Protein AF-A0A369B4X9-F1 (afdb_monomer)

Nearest PDB structures (foldseek):
  2gkp-assembly1_A  TM=7.701E-01  e=1.159E-06  Neisseria meningitidis MC58
  4zqv-assembly1_A  TM=7.428E-01  e=1.543E-06  Yersinia kristensenii ATCC 33638
  4zqu-assembly1_B  TM=7.401E-01  e=2.733E-06  Salmonella enterica subsp. enterica serovar Rubislaw str. ATCC 10717
  4g6u-assembly3_B  TM=6.924E-01  e=8.100E-06  Escherichia coli O157:H7

pLDDT: mean 86.06, std 14.88, range [36.34, 98.44]

Mean predicted aligned error: 11.43 Å

Sequence (188 aa):
MRGNYSIYLFYLGILVVVFIFIGLLLRLKKKSYEKNNANFSSNPENFGNVSVFFDRHNNVTVISYVKDMCGMGRATGSPMFLNMPYNSCILGQSVRAAMRKCEGGVPCSDTKLMANLGFKGWREFSDGKRSISVKYCKSTGIVLNATRRSEDGTYQMNYAVPGRVIPGICTDGELGEAIKKLIEKCTA

Organism: NCBI:txid1297424

Foldseek 3Di:
DPDPVVVVVVVVVVVVVVVVVVVVVVVVVVVVLVVVVVVVVPAPFWLFKKKWKQAPQRKIKIWTWEADPSGDTATALDIDIGHPDDAQLVVLVNNVVSSVCSHPTDGDDQCSNCVSVVHRGLQGSQVRMWMWMWTAGQVQAIKIFGWAADNRNDTDGDPVQDIDTDHNPDHSNVRSVSVVVRSVVTGD

Radius of gyration: 24.18 Å; Cα contacts (8 Å, |Δi|>4): 327; chains: 1; bounding box: 38×32×91 Å

InterPro domains:
  IPR037891 Immunity protein Cdil-like superfamily [G3DSA:3.40.1590.10] (50-188)

Structure (mmCIF, N/CA/C/O backbone):
data_AF-A0A369B4X9-F1
#
_entry.id   AF-A0A369B4X9-F1
#
loop_
_atom_site.group_PDB
_atom_site.id
_atom_site.type_symbol
_atom_site.label_atom_id
_atom_site.label_alt_id
_atom_site.label_comp_id
_atom_site.label_asym_id
_atom_site.label_entity_id
_atom_site.label_seq_id
_atom_site.pdbx_PDB_ins_code
_atom_site.Cartn_x
_atom_site.Cartn_y
_atom_site.Cartn_z
_atom_site.occupancy
_atom_site.B_iso_or_equiv
_atom_site.auth_seq_id
_atom_site.auth_comp_id
_atom_site.auth_asym_id
_atom_site.auth_atom_id
_atom_site.pdbx_PDB_model_num
ATOM 1 N N . MET A 1 1 ? 16.625 0.702 -74.751 1.00 50.47 1 MET A N 1
ATOM 2 C CA . MET A 1 1 ? 16.382 0.661 -73.292 1.00 50.47 1 MET A CA 1
ATOM 3 C C . MET A 1 1 ? 17.707 0.874 -72.554 1.00 50.47 1 MET A C 1
ATOM 5 O O . MET A 1 1 ? 18.345 -0.086 -72.152 1.00 50.47 1 MET A O 1
ATOM 9 N N . ARG A 1 2 ? 18.188 2.121 -72.446 1.00 49.84 2 ARG A N 1
ATOM 10 C CA . ARG A 1 2 ? 19.345 2.476 -71.601 1.00 49.84 2 ARG A CA 1
ATOM 11 C C . ARG A 1 2 ? 18.776 3.145 -70.364 1.00 49.84 2 ARG A C 1
ATOM 13 O O . ARG A 1 2 ? 18.179 4.209 -70.458 1.00 49.84 2 ARG A O 1
ATOM 20 N N . GLY A 1 3 ? 18.801 2.377 -69.283 1.00 55.06 3 GLY A N 1
ATOM 21 C CA . GLY A 1 3 ? 17.923 2.550 -68.144 1.00 55.06 3 GLY A CA 1
ATOM 22 C C . GLY A 1 3 ? 18.302 3.713 -67.244 1.00 55.06 3 GLY A C 1
ATOM 23 O O . GLY A 1 3 ? 19.462 4.108 -67.139 1.00 55.06 3 GLY A O 1
ATOM 24 N N . ASN A 1 4 ? 17.288 4.161 -66.515 1.00 65.12 4 ASN A N 1
ATOM 25 C CA . ASN A 1 4 ? 17.320 5.118 -65.414 1.00 65.12 4 ASN A CA 1
ATOM 26 C C . ASN A 1 4 ? 18.121 4.603 -64.193 1.00 65.12 4 ASN A C 1
ATOM 28 O O . ASN A 1 4 ? 17.798 4.925 -63.055 1.00 65.12 4 ASN A O 1
ATOM 32 N N . TYR A 1 5 ? 19.164 3.791 -64.400 1.00 70.19 5 TYR A N 1
ATOM 33 C CA . TYR A 1 5 ? 20.002 3.193 -63.355 1.00 70.19 5 TYR A CA 1
ATOM 34 C C . TYR A 1 5 ? 20.653 4.247 -62.457 1.00 70.19 5 TYR A C 1
ATOM 36 O O . TYR A 1 5 ? 20.775 4.031 -61.256 1.00 70.19 5 TYR A O 1
ATOM 44 N N . SER A 1 6 ? 20.989 5.413 -63.016 1.00 72.12 6 SER A N 1
ATOM 45 C CA . SER A 1 6 ? 21.514 6.552 -62.253 1.00 72.12 6 SER A CA 1
ATOM 46 C C . SER A 1 6 ? 20.520 7.053 -61.192 1.00 72.12 6 SER A C 1
ATOM 48 O O . SER A 1 6 ? 20.896 7.324 -60.054 1.00 72.12 6 SER A O 1
ATOM 50 N N . ILE A 1 7 ? 19.223 7.073 -61.521 1.00 79.19 7 ILE A N 1
ATOM 51 C CA . ILE A 1 7 ? 18.156 7.503 -60.607 1.00 79.19 7 ILE A CA 1
ATOM 52 C C . ILE A 1 7 ? 17.964 6.473 -59.484 1.00 79.19 7 ILE A C 1
ATOM 54 O O . ILE A 1 7 ? 17.852 6.843 -58.317 1.00 79.19 7 ILE A O 1
ATOM 58 N N . TYR A 1 8 ? 17.998 5.176 -59.801 1.00 81.19 8 TYR A N 1
ATOM 59 C CA . TYR A 1 8 ? 17.889 4.119 -58.788 1.00 81.19 8 TYR A CA 1
ATOM 60 C C . TYR A 1 8 ? 19.088 4.083 -57.832 1.00 81.19 8 TYR A C 1
ATOM 62 O O . TYR A 1 8 ? 18.898 3.882 -56.634 1.00 81.19 8 TYR A O 1
ATOM 70 N N . LEU A 1 9 ? 20.305 4.332 -58.327 1.00 80.88 9 LEU A N 1
ATOM 71 C CA . LEU A 1 9 ? 21.501 4.447 -57.484 1.00 80.88 9 LEU A CA 1
ATOM 72 C C . LEU A 1 9 ? 21.416 5.651 -56.535 1.00 80.88 9 LEU A C 1
ATOM 74 O O . LEU A 1 9 ? 21.805 5.540 -55.372 1.00 80.88 9 LEU A O 1
ATOM 78 N N . PHE A 1 10 ? 20.842 6.767 -56.992 1.00 83.00 10 PHE A N 1
ATOM 79 C CA . PHE A 1 10 ? 20.609 7.943 -56.154 1.00 83.00 10 PHE A CA 1
ATOM 80 C C . PHE A 1 10 ? 19.602 7.661 -55.024 1.00 83.00 10 PHE A C 1
ATOM 82 O O . PHE A 1 10 ? 19.880 7.957 -53.860 1.00 83.00 10 PHE A O 1
ATOM 89 N N . TYR A 1 11 ? 18.473 7.007 -55.326 1.00 87.75 11 TYR A N 1
ATOM 90 C CA . TYR A 1 11 ? 17.492 6.619 -54.302 1.00 87.75 11 TYR A CA 1
ATOM 91 C C . TYR A 1 11 ? 18.035 5.581 -53.314 1.00 87.75 11 TYR A C 1
ATOM 93 O O . TYR A 1 11 ? 17.747 5.671 -52.119 1.00 87.75 11 TYR A O 1
ATOM 101 N N . LEU A 1 12 ? 18.855 4.632 -53.779 1.00 86.88 12 LEU A N 1
ATOM 102 C CA . LEU A 1 12 ? 19.515 3.660 -52.908 1.00 86.88 12 LEU A CA 1
ATOM 103 C C . LEU A 1 12 ? 20.466 4.358 -51.922 1.00 86.88 12 LEU A C 1
ATOM 105 O O . LEU A 1 12 ? 20.467 4.033 -50.735 1.00 86.88 12 LEU A O 1
ATOM 109 N N . GLY A 1 13 ? 21.215 5.363 -52.389 1.00 88.31 13 GLY A N 1
ATOM 110 C CA . GLY A 1 13 ? 22.083 6.184 -51.543 1.00 88.31 13 GLY A CA 1
ATOM 111 C C . GLY A 1 13 ? 21.315 6.928 -50.448 1.00 88.31 13 GLY A C 1
ATOM 112 O O . GLY A 1 13 ? 21.694 6.864 -49.279 1.00 88.31 13 GLY A O 1
ATOM 113 N N . ILE A 1 14 ? 20.191 7.565 -50.796 1.00 90.25 14 ILE A N 1
ATOM 114 C CA . ILE A 1 14 ? 19.324 8.254 -49.822 1.00 90.25 14 ILE A CA 1
ATOM 115 C C . ILE A 1 14 ? 18.800 7.272 -48.769 1.00 90.25 14 ILE A C 1
ATOM 117 O O . ILE A 1 14 ? 18.834 7.563 -47.574 1.00 90.25 14 ILE A O 1
ATOM 121 N N . LEU A 1 15 ? 18.350 6.094 -49.198 1.00 91.69 15 LEU A N 1
ATOM 122 C CA . LEU A 1 15 ? 17.772 5.082 -48.320 1.00 91.69 15 LEU A CA 1
ATOM 123 C C . LEU A 1 15 ? 18.798 4.583 -47.288 1.00 91.69 15 LEU A C 1
ATOM 125 O O . LEU A 1 15 ? 18.485 4.515 -46.100 1.00 91.69 15 LEU A O 1
ATOM 129 N N . VAL A 1 16 ? 20.048 4.347 -47.698 1.00 92.44 16 VAL A N 1
ATOM 130 C CA . VAL A 1 16 ? 21.141 3.974 -46.781 1.00 92.44 16 VAL A CA 1
ATOM 131 C C . VAL A 1 16 ? 21.423 5.077 -45.754 1.00 92.44 16 VAL A C 1
ATOM 133 O O . VAL A 1 16 ? 21.554 4.785 -44.564 1.00 92.44 16 VAL A O 1
ATOM 136 N N . VAL A 1 17 ? 21.455 6.347 -46.173 1.00 92.00 17 VAL A N 1
ATOM 137 C CA . VAL A 1 17 ? 21.668 7.485 -45.259 1.00 92.00 17 VAL A CA 1
ATOM 138 C C . VAL A 1 17 ? 20.538 7.590 -44.232 1.00 92.00 17 VAL A C 1
ATOM 140 O O . VAL A 1 17 ? 20.808 7.787 -43.046 1.00 92.00 17 VAL A O 1
ATOM 143 N N . VAL A 1 18 ? 19.284 7.384 -44.647 1.00 91.88 18 VAL A N 1
ATOM 144 C CA . VAL A 1 18 ? 18.124 7.371 -43.741 1.00 91.88 18 VAL A CA 1
ATOM 145 C C . VAL A 1 18 ? 18.245 6.250 -42.706 1.00 91.88 18 VAL A C 1
ATOM 147 O 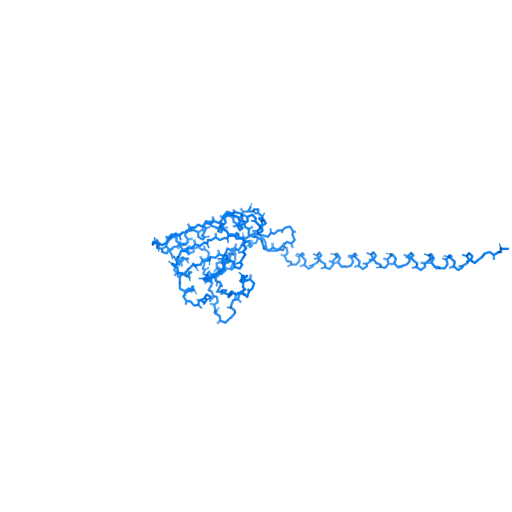O . VAL A 1 18 ? 18.047 6.503 -41.518 1.00 91.88 18 VAL A O 1
ATOM 150 N N . PHE A 1 19 ? 18.636 5.035 -43.105 1.00 89.25 19 PHE A N 1
ATOM 151 C CA . PHE A 1 19 ? 18.835 3.929 -42.158 1.00 89.25 19 PHE A CA 1
ATOM 152 C C . PHE A 1 19 ? 19.962 4.197 -41.157 1.00 89.25 19 PHE A C 1
ATOM 154 O O . PHE A 1 19 ? 19.804 3.907 -39.967 1.00 89.25 19 PHE A O 1
ATOM 161 N N . ILE A 1 20 ? 21.070 4.802 -41.598 1.00 91.12 20 ILE A N 1
ATOM 162 C CA . ILE A 1 20 ? 22.160 5.217 -40.703 1.00 91.12 20 ILE A CA 1
ATOM 163 C C . ILE A 1 20 ? 21.649 6.254 -39.700 1.00 91.12 20 ILE A C 1
ATOM 165 O O . ILE A 1 20 ? 21.908 6.123 -38.502 1.00 91.12 20 ILE A O 1
ATOM 169 N N . PHE A 1 21 ? 20.879 7.243 -40.160 1.00 90.19 21 PHE A N 1
ATOM 170 C CA . PHE A 1 21 ? 20.337 8.300 -39.308 1.00 90.19 21 PHE A CA 1
ATOM 171 C C . PHE A 1 21 ? 19.335 7.754 -38.280 1.00 90.19 21 PHE A C 1
ATOM 173 O O . PHE A 1 21 ? 19.424 8.085 -37.097 1.00 90.19 21 PHE A O 1
ATOM 180 N N . ILE A 1 22 ? 18.444 6.844 -38.689 1.00 87.94 22 ILE A N 1
ATOM 181 C CA . ILE A 1 22 ? 17.523 6.136 -37.785 1.00 87.94 22 ILE A CA 1
ATOM 182 C C . ILE A 1 22 ? 18.312 5.332 -36.744 1.00 87.94 22 ILE A C 1
ATOM 184 O O . ILE A 1 22 ? 18.029 5.433 -35.551 1.00 87.94 22 ILE A O 1
ATOM 188 N N . GLY A 1 23 ? 19.343 4.589 -37.158 1.00 87.31 23 GLY A N 1
ATOM 189 C CA . GLY A 1 23 ? 20.211 3.844 -36.243 1.00 87.31 23 GLY A CA 1
ATOM 190 C C . GLY A 1 23 ? 20.922 4.744 -35.225 1.00 87.31 23 GLY A C 1
ATOM 191 O O . GLY A 1 23 ? 21.008 4.401 -34.043 1.00 87.31 23 GLY A O 1
ATOM 192 N N . LEU A 1 24 ? 21.376 5.924 -35.652 1.00 86.06 24 LEU A N 1
ATOM 193 C CA . LEU A 1 24 ? 22.001 6.933 -34.793 1.00 86.06 24 LEU A CA 1
ATOM 194 C C . LEU A 1 24 ? 21.002 7.521 -33.790 1.00 86.06 24 LEU A C 1
ATOM 196 O O . LEU A 1 24 ? 21.301 7.572 -32.598 1.00 86.06 24 LEU A O 1
ATOM 200 N N . LEU A 1 25 ? 19.792 7.873 -34.233 1.00 80.75 25 LEU A N 1
ATOM 201 C CA . LEU A 1 25 ? 18.718 8.354 -33.357 1.00 80.75 25 LEU A CA 1
ATOM 202 C C . LEU A 1 25 ? 18.295 7.296 -32.331 1.00 80.75 25 LEU A C 1
ATOM 204 O O . LEU A 1 25 ? 18.091 7.626 -31.162 1.00 80.75 25 LEU A O 1
ATOM 208 N N . LEU A 1 26 ? 18.220 6.023 -32.727 1.00 79.31 26 LEU A N 1
ATOM 209 C CA . LEU A 1 26 ? 17.932 4.914 -31.814 1.00 79.31 26 LEU A CA 1
ATOM 210 C C . LEU A 1 26 ? 19.055 4.718 -30.786 1.00 79.31 26 LEU A C 1
ATOM 212 O O . LEU A 1 26 ? 18.767 4.521 -29.605 1.00 79.31 26 LEU A O 1
ATOM 216 N N . ARG A 1 27 ? 20.329 4.842 -31.184 1.00 79.38 27 ARG A N 1
ATOM 217 C CA . ARG A 1 27 ? 21.473 4.792 -30.253 1.00 79.38 27 ARG A CA 1
ATOM 218 C C . ARG A 1 27 ? 21.500 5.981 -29.296 1.00 79.38 27 ARG A C 1
ATOM 220 O O . ARG A 1 27 ? 21.781 5.791 -28.117 1.00 79.38 27 ARG A O 1
ATOM 227 N N . LEU A 1 28 ? 21.179 7.186 -29.766 1.00 76.62 28 LEU A N 1
ATOM 228 C CA . LEU A 1 28 ? 21.088 8.380 -28.921 1.00 76.62 28 LEU A CA 1
ATOM 229 C C . LEU A 1 28 ? 19.919 8.281 -27.936 1.00 76.62 28 LEU A C 1
ATOM 231 O O . LEU A 1 28 ? 20.105 8.578 -26.757 1.00 76.62 28 LEU A O 1
ATOM 235 N N . LYS A 1 29 ? 18.753 7.782 -28.371 1.00 69.12 29 LYS A N 1
ATOM 236 C CA . LYS A 1 29 ? 17.629 7.476 -27.473 1.00 69.12 29 LYS A CA 1
ATOM 237 C C . LYS A 1 29 ? 17.997 6.404 -26.456 1.00 69.12 29 LYS A C 1
ATOM 239 O O . LYS A 1 29 ? 17.718 6.601 -25.281 1.00 69.12 29 LYS A O 1
ATOM 244 N N . LYS A 1 30 ? 18.675 5.325 -26.863 1.00 68.19 30 LYS A N 1
ATOM 245 C CA . LYS A 1 30 ? 19.155 4.282 -25.944 1.00 68.19 30 LYS A CA 1
ATOM 246 C C . LYS A 1 30 ? 20.145 4.846 -24.923 1.00 68.19 30 LYS A C 1
ATOM 248 O O . LYS A 1 30 ? 19.967 4.611 -23.740 1.00 68.19 30 LYS A O 1
ATOM 253 N N . LYS A 1 31 ? 21.113 5.663 -25.348 1.00 65.25 31 LYS A N 1
ATOM 254 C CA . LYS A 1 31 ? 22.096 6.298 -24.454 1.00 65.25 31 LYS A CA 1
ATOM 255 C C . LYS A 1 31 ? 21.459 7.335 -23.524 1.00 65.25 31 LYS A C 1
ATOM 257 O O . LYS A 1 31 ? 21.867 7.453 -22.377 1.00 65.25 31 LYS A O 1
ATOM 262 N N . SER A 1 32 ? 20.452 8.076 -23.988 1.00 60.19 32 SER A N 1
ATOM 263 C CA . SER A 1 32 ? 19.672 9.001 -23.155 1.00 60.19 32 SER A CA 1
ATOM 264 C C . SER A 1 32 ? 18.780 8.253 -22.161 1.00 60.19 32 SER A C 1
ATOM 266 O O . SER A 1 32 ? 18.712 8.650 -21.003 1.00 60.19 32 SER A O 1
ATOM 268 N N . TYR A 1 33 ? 18.175 7.138 -22.574 1.00 53.00 33 TYR A N 1
ATOM 269 C CA . TYR A 1 33 ? 17.407 6.239 -21.714 1.00 53.00 33 TYR A CA 1
ATOM 270 C C . TYR A 1 33 ? 18.299 5.566 -20.661 1.00 53.00 33 TYR A C 1
ATOM 272 O O . TYR A 1 33 ? 17.969 5.588 -19.482 1.00 53.00 33 TYR A O 1
ATOM 280 N N . GLU A 1 34 ? 19.474 5.066 -21.047 1.00 52.06 34 GLU A N 1
ATOM 281 C CA . GLU A 1 34 ? 20.480 4.504 -20.138 1.00 52.06 34 GLU A CA 1
ATOM 282 C C . GLU A 1 34 ? 21.076 5.564 -19.209 1.00 52.06 34 GLU A C 1
ATOM 284 O O . GLU A 1 34 ? 21.272 5.273 -18.040 1.00 52.06 34 GLU A O 1
ATOM 289 N N . LYS A 1 35 ? 21.303 6.806 -19.659 1.00 46.16 35 LYS A N 1
ATOM 290 C CA . LYS A 1 35 ? 21.775 7.906 -18.796 1.00 46.16 35 LYS A CA 1
ATOM 291 C C . LYS A 1 35 ? 20.700 8.355 -17.796 1.00 46.16 35 LYS A C 1
ATOM 293 O O . LYS A 1 35 ? 21.017 8.617 -16.639 1.00 46.16 35 LYS A O 1
ATOM 298 N N . ASN A 1 36 ? 19.434 8.397 -18.215 1.00 46.75 36 ASN A N 1
ATOM 299 C CA . ASN A 1 36 ? 18.306 8.704 -17.333 1.00 46.75 36 ASN A CA 1
ATOM 300 C C . ASN A 1 36 ? 18.025 7.558 -16.343 1.00 46.75 36 ASN A C 1
ATOM 302 O O . ASN A 1 36 ? 17.704 7.828 -15.189 1.00 46.75 36 ASN A O 1
ATOM 306 N N . ASN A 1 37 ? 18.227 6.298 -16.745 1.00 45.12 37 ASN A N 1
ATOM 307 C CA . ASN A 1 37 ? 18.137 5.141 -15.849 1.00 45.12 37 ASN A CA 1
ATOM 308 C C . ASN A 1 37 ? 19.368 4.983 -14.947 1.00 45.12 37 ASN A C 1
ATOM 310 O O . ASN A 1 37 ? 19.200 4.622 -13.791 1.00 45.12 37 ASN A O 1
ATOM 314 N N . ALA A 1 38 ? 20.581 5.305 -15.401 1.00 40.03 38 ALA A N 1
ATOM 315 C CA . ALA A 1 38 ? 21.798 5.264 -14.585 1.00 40.03 38 ALA A CA 1
ATOM 316 C C . ALA A 1 38 ? 21.738 6.278 -13.432 1.00 40.03 38 ALA A C 1
ATOM 318 O O . ALA A 1 38 ? 22.122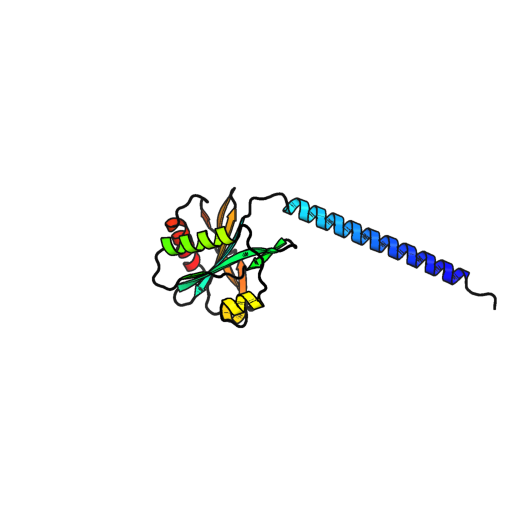 5.953 -12.313 1.00 40.03 38 ALA A O 1
ATOM 319 N N . ASN A 1 39 ? 21.144 7.454 -13.667 1.00 36.34 39 ASN A N 1
ATOM 320 C CA . ASN A 1 39 ? 20.879 8.447 -12.620 1.00 36.34 39 ASN A CA 1
ATOM 321 C C . ASN A 1 39 ? 19.716 8.063 -11.679 1.00 36.34 39 ASN A C 1
ATOM 323 O O . ASN A 1 39 ? 19.571 8.661 -10.616 1.00 36.34 39 ASN A O 1
ATOM 327 N N . PHE A 1 40 ? 18.898 7.065 -12.034 1.00 42.81 40 PHE A N 1
ATOM 328 C CA . PHE A 1 40 ? 17.836 6.514 -11.176 1.00 42.81 40 PHE A CA 1
ATOM 329 C C . PHE A 1 40 ? 18.204 5.142 -10.569 1.00 42.81 40 PHE A C 1
ATOM 331 O O . PHE A 1 40 ? 17.475 4.603 -9.733 1.00 42.81 40 PHE A O 1
ATOM 338 N N . SER A 1 41 ? 19.351 4.587 -10.973 1.00 37.97 41 SER A N 1
ATOM 339 C CA . SER A 1 41 ? 19.860 3.255 -10.623 1.00 37.97 41 SER A CA 1
ATOM 340 C C . SER A 1 41 ? 20.909 3.276 -9.503 1.00 37.97 41 SER A C 1
ATOM 342 O O . SER A 1 41 ? 21.439 2.224 -9.156 1.00 37.97 41 SER A O 1
ATOM 344 N N . SER A 1 42 ? 21.211 4.426 -8.899 1.00 39.00 42 SER A N 1
ATOM 345 C CA . SER A 1 42 ? 22.243 4.532 -7.857 1.00 39.00 42 SER A CA 1
ATOM 346 C C . SER A 1 42 ? 21.710 4.776 -6.443 1.00 39.00 42 SER A C 1
ATOM 348 O O . SER A 1 42 ? 22.465 5.238 -5.599 1.00 39.00 42 SER A O 1
ATOM 350 N N . ASN A 1 43 ? 20.447 4.442 -6.151 1.00 38.12 43 ASN A N 1
ATOM 351 C CA . ASN A 1 43 ? 19.997 4.308 -4.760 1.00 38.12 43 ASN A CA 1
ATOM 352 C C . ASN A 1 43 ? 19.507 2.877 -4.491 1.00 38.12 43 ASN A C 1
ATOM 354 O O . ASN A 1 43 ? 18.311 2.603 -4.643 1.00 38.12 43 ASN A O 1
ATOM 358 N N . PRO A 1 44 ? 20.399 1.969 -4.050 1.00 42.31 44 PRO A N 1
ATOM 359 C CA . PRO A 1 44 ? 20.055 0.612 -3.612 1.00 42.31 44 PRO A CA 1
ATOM 360 C C . PRO A 1 44 ? 19.233 0.569 -2.303 1.00 42.31 44 PRO A C 1
ATOM 362 O O . PRO A 1 44 ? 19.115 -0.479 -1.679 1.00 42.31 44 PRO A O 1
ATOM 365 N N . GLU A 1 45 ? 18.647 1.689 -1.865 1.00 51.59 45 GLU A N 1
ATOM 366 C CA . GLU A 1 45 ? 18.013 1.820 -0.546 1.00 51.59 45 GLU A CA 1
ATOM 367 C C . GLU A 1 45 ? 16.476 1.846 -0.549 1.00 51.59 45 GLU A C 1
ATOM 369 O O . GLU A 1 45 ? 15.875 1.917 0.522 1.00 51.59 45 GLU A O 1
ATOM 374 N N . ASN A 1 46 ? 15.813 1.788 -1.712 1.00 55.06 46 ASN A N 1
ATOM 375 C CA . ASN A 1 46 ? 14.347 1.700 -1.779 1.00 55.06 46 ASN A CA 1
ATOM 376 C C . ASN A 1 46 ? 13.908 0.232 -1.839 1.00 55.06 46 ASN A C 1
ATOM 378 O O . ASN A 1 46 ? 13.898 -0.361 -2.916 1.00 55.06 46 ASN A O 1
ATOM 382 N N . PHE A 1 47 ? 13.508 -0.332 -0.698 1.00 61.78 47 PHE A N 1
ATOM 383 C CA . PHE A 1 47 ? 13.155 -1.754 -0.574 1.00 61.78 47 PHE A CA 1
ATOM 384 C C . PHE A 1 47 ? 11.758 -2.101 -1.114 1.00 61.78 47 PHE A C 1
ATOM 386 O O . PHE A 1 47 ? 11.437 -3.272 -1.255 1.00 61.78 47 PHE A O 1
ATOM 393 N N . GLY A 1 48 ? 10.940 -1.109 -1.477 1.00 74.31 48 GLY A N 1
ATOM 394 C CA . GLY A 1 48 ? 9.653 -1.313 -2.145 1.00 74.31 48 GLY A CA 1
ATOM 395 C C . GLY A 1 48 ? 8.577 -0.343 -1.674 1.00 74.31 48 GLY A C 1
ATOM 396 O O . GLY A 1 48 ? 8.824 0.531 -0.840 1.00 74.31 48 GLY A O 1
ATOM 397 N N . ASN A 1 49 ? 7.374 -0.505 -2.221 1.00 90.75 49 ASN A N 1
ATOM 398 C CA . ASN A 1 49 ? 6.185 0.233 -1.801 1.00 90.75 49 ASN A CA 1
ATOM 399 C C . ASN A 1 49 ? 5.136 -0.760 -1.294 1.00 90.75 49 ASN A C 1
ATOM 401 O O . ASN A 1 49 ? 5.085 -1.899 -1.740 1.00 90.75 49 ASN A O 1
A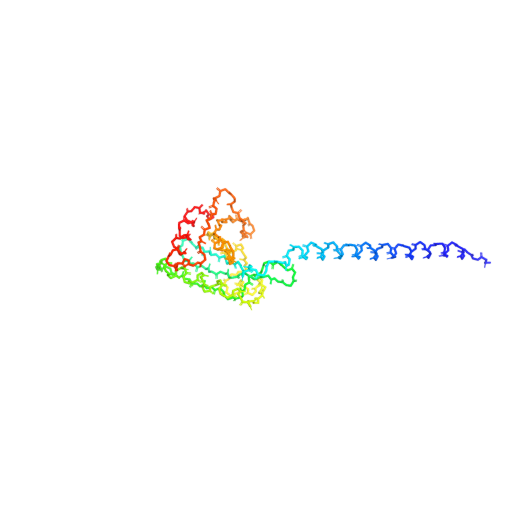TOM 405 N N . VAL A 1 50 ? 4.284 -0.340 -0.375 1.00 95.50 50 VAL A N 1
ATOM 406 C CA . VAL A 1 50 ? 3.158 -1.123 0.129 1.00 95.50 50 VAL A CA 1
ATOM 407 C C . VAL A 1 50 ? 1.921 -0.239 0.075 1.00 95.50 50 VAL A C 1
ATOM 409 O O . VAL A 1 50 ? 1.958 0.898 0.532 1.00 95.50 50 VAL A O 1
ATOM 412 N N . SER A 1 51 ? 0.818 -0.739 -0.466 1.00 96.44 51 SER A N 1
ATOM 413 C CA . SER A 1 51 ? -0.478 -0.067 -0.377 1.00 96.44 51 SER A CA 1
ATOM 414 C C . SER A 1 51 ? -1.325 -0.734 0.693 1.00 96.44 51 SER A C 1
ATOM 416 O O . SER A 1 51 ? -1.445 -1.959 0.726 1.00 96.44 51 SER A O 1
ATOM 418 N N . VAL A 1 52 ? -1.916 0.080 1.558 1.00 98.12 52 VAL A N 1
ATOM 419 C CA . VAL A 1 52 ? -2.793 -0.359 2.642 1.00 98.12 52 VAL A CA 1
ATOM 420 C C . VAL A 1 52 ? -4.189 0.162 2.344 1.00 98.12 52 VAL A C 1
ATOM 422 O O . VAL A 1 52 ? -4.423 1.367 2.406 1.00 98.12 52 VAL A O 1
ATOM 425 N N . PHE A 1 53 ? -5.101 -0.743 2.010 1.00 97.94 53 PHE A N 1
ATOM 426 C CA . PHE A 1 53 ? -6.489 -0.441 1.688 1.00 97.94 53 PHE A CA 1
ATOM 427 C C . PHE A 1 53 ? -7.376 -0.721 2.890 1.00 97.94 53 PHE A C 1
ATOM 429 O O . PHE A 1 53 ? -7.222 -1.757 3.530 1.00 97.94 53 PHE A O 1
ATOM 436 N N . PHE A 1 54 ? -8.322 0.172 3.149 1.00 98.00 54 PHE A N 1
ATOM 437 C CA . PHE A 1 54 ? -9.339 0.037 4.185 1.00 98.00 54 PHE A CA 1
ATOM 438 C C . PHE A 1 54 ? -10.709 0.036 3.524 1.00 98.00 54 PHE A C 1
ATOM 440 O O . PHE A 1 54 ? -11.036 0.983 2.804 1.00 98.00 54 PHE A O 1
ATOM 447 N N . ASP A 1 55 ? -11.504 -1.002 3.766 1.00 97.00 55 ASP A N 1
ATOM 448 C CA . ASP A 1 55 ? -12.896 -1.039 3.319 1.00 97.00 55 ASP A CA 1
ATOM 449 C C . ASP A 1 55 ? -13.828 -0.216 4.233 1.00 97.00 55 ASP A C 1
ATOM 451 O O . ASP A 1 55 ? -13.397 0.417 5.203 1.00 97.00 55 ASP A O 1
ATOM 455 N N . ARG A 1 56 ? -15.128 -0.213 3.913 1.00 95.38 56 ARG A N 1
ATOM 456 C CA . ARG A 1 56 ? -16.160 0.507 4.682 1.00 95.38 56 ARG A CA 1
ATOM 457 C C . ARG A 1 56 ? -16.328 -0.020 6.113 1.00 95.38 56 ARG A C 1
ATOM 459 O O . ARG A 1 56 ? -16.803 0.713 6.974 1.00 95.38 56 ARG A O 1
ATOM 466 N N . HIS A 1 57 ? -15.925 -1.261 6.370 1.00 96.06 57 HIS A N 1
ATOM 467 C CA . HIS A 1 57 ? -15.946 -1.904 7.684 1.00 96.06 57 HIS A CA 1
ATOM 468 C C . HIS A 1 57 ? -14.595 -1.799 8.407 1.00 96.06 57 HIS A C 1
ATOM 470 O O . HIS A 1 57 ? -14.431 -2.354 9.491 1.00 96.06 57 HIS A O 1
ATOM 476 N N . ASN A 1 58 ? -13.640 -1.056 7.837 1.00 95.81 58 ASN A N 1
ATOM 477 C CA . ASN A 1 58 ? -12.252 -0.966 8.276 1.00 95.81 58 ASN A CA 1
ATOM 478 C C . ASN A 1 58 ? -11.497 -2.304 8.255 1.00 95.81 58 ASN A C 1
ATOM 480 O O . ASN A 1 58 ? -10.483 -2.415 8.931 1.00 95.81 58 ASN A O 1
ATOM 484 N N . ASN A 1 59 ? -11.914 -3.303 7.474 1.00 98.00 59 ASN A N 1
ATOM 485 C CA . ASN A 1 59 ? -11.021 -4.420 7.171 1.00 98.00 59 ASN A CA 1
ATOM 486 C C . ASN A 1 59 ? -9.891 -3.926 6.269 1.00 98.00 59 ASN A C 1
ATOM 488 O O . ASN A 1 59 ? -10.077 -3.036 5.430 1.00 98.00 59 ASN A O 1
ATOM 492 N N . VAL A 1 60 ? -8.716 -4.518 6.438 1.00 98.38 60 VAL A N 1
ATOM 493 C CA . VAL A 1 60 ? -7.492 -4.080 5.779 1.00 98.38 60 VAL A CA 1
ATOM 494 C C . VAL A 1 60 ? -7.031 -5.109 4.767 1.00 98.38 60 VAL A C 1
ATOM 496 O O . VAL A 1 60 ? -6.933 -6.298 5.058 1.00 98.38 60 VAL A O 1
ATOM 499 N N . THR A 1 61 ? -6.684 -4.623 3.581 1.00 98.44 61 THR A N 1
ATOM 500 C CA . THR A 1 61 ? -5.913 -5.371 2.586 1.00 98.44 61 THR A CA 1
ATOM 501 C C . THR A 1 61 ? -4.571 -4.681 2.389 1.00 98.44 61 THR A C 1
ATOM 503 O O . THR A 1 61 ? -4.517 -3.492 2.082 1.00 98.44 61 THR A O 1
ATOM 506 N N . VAL A 1 62 ? -3.479 -5.419 2.547 1.00 98.19 62 VAL A N 1
ATOM 507 C CA . VAL A 1 62 ? -2.114 -4.924 2.355 1.00 98.19 62 VAL A CA 1
ATOM 508 C C . VAL A 1 62 ? -1.524 -5.570 1.109 1.00 98.19 62 VAL A C 1
ATOM 510 O O . VAL A 1 62 ? -1.460 -6.796 1.014 1.00 98.19 62 VAL A O 1
ATOM 513 N N . ILE A 1 63 ? -1.080 -4.751 0.158 1.00 96.94 63 ILE A N 1
ATOM 514 C CA . ILE A 1 63 ? -0.498 -5.197 -1.112 1.00 96.94 63 ILE A CA 1
ATOM 515 C C . ILE A 1 63 ? 0.923 -4.653 -1.219 1.00 96.94 63 ILE A C 1
ATOM 517 O O . ILE A 1 63 ? 1.131 -3.441 -1.211 1.00 96.94 63 ILE A O 1
ATOM 521 N N . SER A 1 64 ? 1.899 -5.547 -1.331 1.00 95.38 64 SER A N 1
ATOM 522 C CA . SER A 1 64 ? 3.295 -5.188 -1.590 1.00 95.38 64 SER A CA 1
ATOM 523 C C . SER A 1 64 ? 3.507 -4.885 -3.070 1.00 95.38 64 SER A C 1
ATOM 525 O O . SER A 1 64 ? 2.898 -5.520 -3.926 1.00 95.38 64 SER A O 1
ATOM 527 N N . TYR A 1 65 ? 4.407 -3.957 -3.375 1.00 92.81 65 TYR A N 1
ATOM 528 C CA . TYR A 1 65 ? 4.803 -3.574 -4.723 1.00 92.81 65 TYR A CA 1
ATOM 529 C C . TYR A 1 65 ? 6.323 -3.580 -4.852 1.00 92.81 65 TYR A C 1
ATOM 531 O O . TYR A 1 65 ? 7.048 -2.997 -4.040 1.00 92.81 65 TYR A O 1
ATOM 539 N N . VAL A 1 66 ? 6.783 -4.185 -5.937 1.00 90.50 66 VAL A N 1
ATOM 540 C CA . VAL A 1 66 ? 8.186 -4.295 -6.335 1.00 90.50 66 VAL A CA 1
ATOM 541 C C . VAL A 1 66 ? 8.378 -3.667 -7.709 1.00 90.50 66 VAL A C 1
ATOM 543 O O . VAL A 1 66 ? 7.419 -3.489 -8.457 1.00 90.50 66 VAL A O 1
ATOM 546 N N . LYS A 1 67 ? 9.608 -3.292 -8.052 1.00 86.62 67 LYS A N 1
ATOM 547 C CA . LYS A 1 67 ? 9.903 -2.798 -9.401 1.00 86.62 67 LYS A CA 1
ATOM 548 C C . LYS A 1 67 ? 10.006 -3.974 -10.372 1.00 86.62 67 LYS A C 1
ATOM 550 O O . LYS A 1 67 ? 10.628 -4.981 -10.049 1.00 86.62 67 LYS A O 1
ATOM 555 N N . ASP A 1 68 ? 9.413 -3.842 -11.552 1.00 83.31 68 ASP A N 1
ATOM 556 C CA . ASP A 1 68 ? 9.648 -4.760 -12.664 1.00 83.31 68 ASP A CA 1
ATOM 557 C C . ASP A 1 68 ? 10.986 -4.475 -13.371 1.00 83.31 68 ASP A C 1
ATOM 559 O O . ASP A 1 68 ? 11.728 -3.561 -13.001 1.00 83.31 68 ASP A O 1
ATOM 563 N N . MET A 1 69 ? 11.302 -5.264 -14.405 1.00 77.62 69 MET A N 1
ATOM 564 C CA . MET A 1 69 ? 12.532 -5.108 -15.198 1.00 77.62 69 MET A CA 1
ATOM 565 C C . MET A 1 69 ? 12.649 -3.735 -15.881 1.00 77.62 69 MET A C 1
ATOM 567 O O . MET A 1 69 ? 13.750 -3.314 -16.226 1.00 77.62 69 MET A O 1
ATOM 571 N N . CYS A 1 70 ? 11.534 -3.024 -16.064 1.00 79.19 70 CYS A N 1
ATOM 572 C CA . CYS A 1 70 ? 11.488 -1.676 -16.624 1.00 79.19 70 CYS A CA 1
ATOM 573 C C . CYS A 1 70 ? 11.518 -0.585 -15.539 1.00 79.19 70 CYS A C 1
ATOM 575 O O . CYS A 1 70 ? 11.446 0.601 -15.859 1.00 79.19 70 CYS A O 1
ATOM 577 N N . GLY A 1 71 ? 11.614 -0.964 -14.261 1.00 77.94 71 GLY A N 1
ATOM 578 C CA . GLY A 1 71 ? 11.621 -0.052 -13.121 1.00 77.94 71 GLY A CA 1
ATOM 579 C C . GLY A 1 71 ? 10.234 0.423 -12.678 1.00 77.94 71 GLY A C 1
ATOM 580 O O . GLY A 1 71 ? 10.153 1.249 -11.764 1.00 77.94 71 GLY A O 1
ATOM 581 N N . MET A 1 72 ? 9.151 -0.081 -13.279 1.00 80.50 72 MET A N 1
ATOM 582 C CA . MET A 1 72 ? 7.780 0.288 -12.921 1.00 80.50 72 MET A CA 1
ATOM 583 C C . MET A 1 72 ? 7.314 -0.498 -11.695 1.00 80.50 72 MET A C 1
ATOM 585 O O . MET A 1 72 ? 7.580 -1.689 -11.564 1.00 80.50 72 MET A O 1
ATOM 589 N N . GLY A 1 73 ? 6.600 0.165 -10.783 1.00 84.88 73 GLY A N 1
ATOM 590 C CA . GLY A 1 73 ? 6.027 -0.492 -9.609 1.00 84.88 73 GLY A CA 1
ATOM 591 C C . GLY A 1 73 ? 4.898 -1.448 -9.999 1.00 84.88 73 GLY A C 1
ATOM 592 O O . GLY A 1 73 ? 3.924 -1.037 -10.624 1.00 84.88 73 GLY A O 1
ATOM 593 N N . ARG A 1 74 ? 5.013 -2.714 -9.605 1.00 90.00 74 ARG A N 1
ATOM 594 C CA . ARG A 1 74 ? 4.035 -3.779 -9.836 1.00 90.00 74 ARG A CA 1
ATOM 595 C C . ARG A 1 74 ? 3.734 -4.501 -8.533 1.00 90.00 74 ARG A C 1
ATOM 597 O O . ARG A 1 74 ? 4.635 -4.733 -7.729 1.00 90.00 74 ARG A O 1
ATOM 604 N N . ALA A 1 75 ? 2.469 -4.847 -8.326 1.00 92.69 75 ALA A N 1
ATOM 605 C CA . ALA A 1 75 ? 2.044 -5.568 -7.136 1.00 92.69 75 ALA A CA 1
ATOM 606 C C . ALA A 1 75 ? 2.668 -6.968 -7.081 1.00 92.69 75 ALA A C 1
ATOM 608 O O . ALA A 1 75 ? 2.919 -7.589 -8.114 1.00 92.69 75 ALA A O 1
ATOM 609 N N . THR A 1 76 ? 2.871 -7.496 -5.880 1.00 92.56 76 THR A N 1
ATOM 610 C CA . THR A 1 76 ? 3.160 -8.916 -5.669 1.00 92.56 76 THR A CA 1
ATOM 611 C C . THR A 1 76 ? 1.853 -9.703 -5.580 1.00 92.56 76 THR A C 1
ATOM 613 O O . THR A 1 76 ? 0.796 -9.167 -5.255 1.00 92.56 76 THR A O 1
ATOM 616 N N . GLY A 1 77 ? 1.908 -11.004 -5.861 1.00 90.94 77 GLY A N 1
ATOM 617 C CA . GLY A 1 77 ? 0.718 -11.862 -5.886 1.00 90.94 77 GLY A CA 1
ATOM 618 C C . GLY A 1 77 ? 0.224 -12.326 -4.513 1.00 90.94 77 GLY A C 1
ATOM 619 O O . GLY A 1 77 ? -0.611 -13.220 -4.461 1.00 90.94 77 GLY A O 1
ATOM 620 N N . SER A 1 78 ? 0.747 -11.799 -3.405 1.00 91.00 78 SER A N 1
ATOM 621 C CA . SER A 1 78 ? 0.479 -12.315 -2.054 1.00 91.00 78 SER A CA 1
ATOM 622 C C . SER A 1 78 ? -0.069 -11.225 -1.121 1.00 91.00 78 SER A C 1
ATOM 624 O O . SER A 1 78 ? 0.662 -10.790 -0.217 1.00 91.00 78 SER A O 1
ATOM 626 N N . PRO A 1 79 ? -1.313 -10.754 -1.340 1.00 95.62 79 PRO A N 1
ATOM 627 C CA . PRO A 1 79 ? -1.944 -9.779 -0.460 1.00 95.62 79 PRO A CA 1
ATOM 628 C C . PRO A 1 79 ? -2.103 -10.346 0.957 1.00 95.62 79 PRO A C 1
ATOM 630 O O . PRO A 1 79 ? -2.193 -11.558 1.157 1.00 95.62 79 PRO A O 1
ATOM 633 N N . MET A 1 80 ? -2.108 -9.464 1.951 1.00 96.94 80 MET A N 1
ATOM 634 C CA . MET A 1 80 ? -2.394 -9.810 3.344 1.00 96.94 80 MET A CA 1
ATOM 635 C C . MET A 1 80 ? -3.717 -9.178 3.754 1.00 96.94 80 MET A C 1
ATOM 637 O O . MET A 1 80 ? -3.991 -8.037 3.386 1.00 96.94 80 MET A O 1
ATOM 641 N N . PHE A 1 81 ? -4.512 -9.907 4.529 1.00 97.56 81 PHE A N 1
ATOM 642 C CA . PHE A 1 81 ? -5.839 -9.478 4.956 1.00 97.56 81 PHE A CA 1
ATOM 643 C C . PHE A 1 81 ? -5.903 -9.422 6.476 1.00 97.56 81 PHE A C 1
ATOM 645 O O . PHE A 1 81 ? -5.353 -10.289 7.157 1.00 97.56 81 PHE A O 1
ATOM 652 N N . LEU A 1 82 ? -6.580 -8.408 7.002 1.00 97.88 82 LEU A N 1
ATOM 653 C CA . LEU A 1 82 ? -6.811 -8.238 8.426 1.00 97.88 82 LEU A CA 1
ATOM 654 C C . LEU A 1 82 ? -8.249 -7.771 8.640 1.00 97.88 82 LEU A C 1
ATOM 656 O O . LEU A 1 82 ? -8.632 -6.699 8.178 1.00 97.88 82 LEU A O 1
ATOM 660 N N . ASN A 1 83 ? -9.033 -8.580 9.344 1.00 97.19 83 ASN A N 1
ATOM 661 C CA . ASN A 1 83 ? -10.431 -8.278 9.629 1.00 97.19 83 ASN A CA 1
ATOM 662 C C . ASN A 1 83 ? -10.561 -7.587 10.984 1.00 97.19 83 ASN A C 1
ATOM 664 O O . ASN A 1 83 ? -9.826 -7.905 11.921 1.00 97.19 83 ASN A O 1
ATOM 668 N N . MET A 1 84 ? -11.497 -6.648 11.095 1.00 93.88 84 MET A N 1
ATOM 669 C CA . MET A 1 84 ? -11.837 -6.049 12.384 1.00 93.88 84 MET A CA 1
ATOM 670 C C . MET A 1 84 ? -12.437 -7.101 13.342 1.00 93.88 84 MET A C 1
ATOM 672 O O . MET A 1 84 ? -13.172 -7.979 12.888 1.00 93.88 84 MET A O 1
ATOM 676 N N . PRO A 1 85 ? -12.179 -7.004 14.663 1.00 95.62 85 PRO A N 1
ATOM 677 C CA . PRO A 1 85 ? -11.381 -5.979 15.337 1.00 95.62 85 PRO A CA 1
ATOM 678 C C . PRO A 1 85 ? -9.872 -6.279 15.329 1.00 95.62 85 PRO A C 1
ATOM 680 O O . PRO A 1 85 ? -9.444 -7.403 15.571 1.00 95.62 85 PRO A O 1
ATOM 683 N N . TYR A 1 86 ? -9.046 -5.244 15.149 1.00 96.88 86 TYR A N 1
ATOM 684 C CA . TYR A 1 86 ? -7.594 -5.338 15.324 1.00 96.88 86 TYR A CA 1
ATOM 685 C C . TYR A 1 86 ? -7.006 -4.090 15.992 1.00 96.88 86 TYR A C 1
ATOM 687 O O . TYR A 1 86 ? -7.461 -2.953 15.815 1.00 96.88 86 TYR A O 1
ATOM 695 N N . ASN A 1 87 ? -5.932 -4.288 16.754 1.00 96.81 87 ASN A N 1
ATOM 696 C CA . ASN A 1 87 ? -5.188 -3.187 17.356 1.00 96.81 87 ASN A CA 1
ATOM 697 C C . ASN A 1 87 ? -4.089 -2.669 16.410 1.00 96.81 87 ASN A C 1
ATOM 699 O O . ASN A 1 87 ? -3.810 -3.228 15.348 1.00 96.81 87 ASN A O 1
ATOM 703 N N . SER A 1 88 ? -3.475 -1.555 16.790 1.00 97.75 88 SER A N 1
ATOM 704 C CA . SER A 1 88 ? -2.473 -0.880 15.960 1.00 97.75 88 SER A CA 1
ATOM 705 C C . SER A 1 88 ? -1.183 -1.688 15.817 1.00 97.75 88 SER A C 1
ATOM 707 O O . SER A 1 88 ? -0.568 -1.652 14.758 1.00 97.75 88 SER A O 1
ATOM 709 N N . CYS A 1 89 ? -0.827 -2.501 16.814 1.00 98.00 89 CYS A N 1
ATOM 710 C CA . CYS A 1 89 ? 0.322 -3.401 16.726 1.00 98.00 89 CYS A CA 1
ATOM 711 C C . CYS A 1 89 ? 0.146 -4.435 15.599 1.00 98.00 89 CYS A C 1
ATOM 713 O O . CYS A 1 89 ? 1.020 -4.555 14.746 1.00 98.00 89 CYS A O 1
ATOM 715 N N . ILE A 1 90 ? -1.016 -5.097 15.511 1.00 98.06 90 ILE A N 1
ATOM 716 C CA . ILE A 1 90 ? -1.297 -6.094 14.458 1.00 98.06 90 ILE A CA 1
ATOM 717 C C . ILE A 1 90 ? -1.280 -5.454 13.062 1.00 98.06 90 ILE A C 1
ATOM 719 O O . ILE A 1 90 ? -0.730 -6.023 12.113 1.00 98.06 90 ILE A O 1
ATOM 723 N N . LEU A 1 91 ? -1.847 -4.250 12.929 1.00 98.38 91 LEU A N 1
ATOM 724 C CA . LEU A 1 91 ? -1.805 -3.500 11.673 1.00 98.38 91 LEU A CA 1
ATOM 725 C C . LEU A 1 91 ? -0.360 -3.185 11.262 1.00 98.38 91 LEU A C 1
ATOM 727 O O . LEU A 1 91 ? 0.032 -3.469 10.129 1.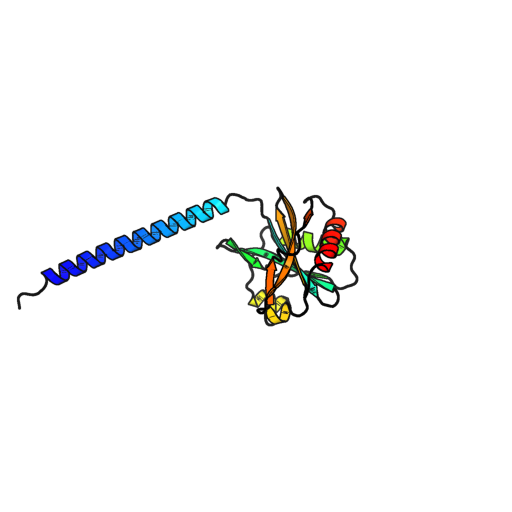00 98.38 91 LEU A O 1
ATOM 731 N N . GLY A 1 92 ? 0.441 -2.631 12.174 1.00 97.75 92 GLY A N 1
ATOM 732 C CA . GLY A 1 92 ? 1.839 -2.309 11.901 1.00 97.75 92 GLY A CA 1
ATOM 733 C C . GLY A 1 92 ? 2.673 -3.543 11.572 1.00 97.75 92 GLY A C 1
ATOM 734 O O . GLY A 1 92 ? 3.413 -3.525 10.590 1.00 97.75 92 GLY A O 1
ATOM 735 N N . GLN A 1 93 ? 2.483 -4.644 12.301 1.00 97.81 93 GLN A N 1
ATOM 736 C CA . GLN A 1 93 ? 3.147 -5.920 12.034 1.00 97.81 93 GLN A CA 1
ATOM 737 C C . GLN A 1 93 ? 2.815 -6.441 10.630 1.00 97.81 93 GLN A C 1
ATOM 739 O O . GLN A 1 93 ? 3.711 -6.875 9.905 1.00 97.81 93 GLN A O 1
ATOM 744 N N . SER A 1 94 ? 1.546 -6.358 10.219 1.00 97.75 94 SER A N 1
ATOM 745 C CA . SER A 1 94 ? 1.095 -6.782 8.887 1.00 97.75 94 SER A CA 1
ATOM 746 C C . SER A 1 94 ? 1.741 -5.947 7.781 1.00 97.75 94 SER A C 1
ATOM 748 O O . SER A 1 94 ? 2.240 -6.489 6.795 1.00 97.75 94 SER A O 1
ATOM 750 N N . VAL A 1 95 ? 1.805 -4.626 7.965 1.00 96.81 95 VAL A N 1
ATOM 751 C CA . VAL A 1 95 ? 2.455 -3.715 7.012 1.00 96.81 95 VAL A CA 1
ATOM 752 C C . VAL A 1 95 ? 3.961 -3.949 6.967 1.00 96.81 95 VAL A C 1
ATOM 754 O O . VAL A 1 95 ? 4.526 -4.034 5.880 1.00 96.81 95 VAL A O 1
ATOM 757 N N . ARG A 1 96 ? 4.621 -4.147 8.112 1.00 94.81 96 ARG A N 1
ATOM 758 C CA . ARG A 1 96 ? 6.056 -4.454 8.156 1.00 94.81 96 ARG A CA 1
ATOM 759 C C . ARG A 1 96 ? 6.370 -5.806 7.521 1.00 94.81 96 ARG A C 1
ATOM 761 O O . ARG A 1 96 ? 7.365 -5.933 6.812 1.00 94.81 96 ARG A O 1
ATOM 768 N N . ALA A 1 97 ? 5.523 -6.811 7.722 1.00 94.31 97 ALA A N 1
ATOM 769 C CA . ALA A 1 97 ? 5.643 -8.092 7.035 1.00 94.31 97 ALA A CA 1
ATOM 770 C C . ALA A 1 97 ? 5.501 -7.929 5.512 1.00 94.31 97 ALA A C 1
ATOM 772 O O . ALA A 1 97 ? 6.305 -8.483 4.765 1.00 94.31 97 ALA A O 1
ATOM 773 N N . ALA A 1 98 ? 4.550 -7.116 5.046 1.00 94.75 98 ALA A N 1
ATOM 774 C CA . ALA A 1 98 ? 4.408 -6.787 3.630 1.00 94.75 98 ALA A CA 1
ATOM 775 C C . ALA A 1 98 ? 5.623 -6.022 3.074 1.00 94.75 98 ALA A C 1
ATOM 777 O O . ALA A 1 98 ? 6.049 -6.299 1.955 1.00 94.75 98 ALA A O 1
ATOM 778 N N . MET A 1 99 ? 6.224 -5.118 3.853 1.00 92.06 99 MET A N 1
ATOM 779 C CA . MET A 1 99 ? 7.465 -4.432 3.474 1.00 92.06 99 MET A CA 1
ATOM 780 C C . MET A 1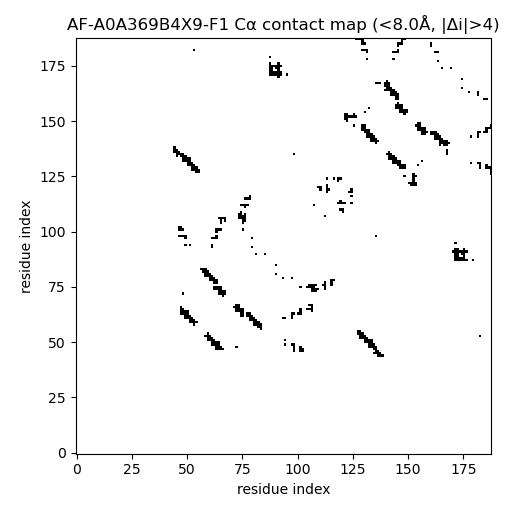 99 ? 8.621 -5.418 3.283 1.00 92.06 99 MET A C 1
ATOM 782 O O . MET A 1 99 ? 9.322 -5.333 2.282 1.00 92.06 99 MET A O 1
ATOM 786 N N . ARG A 1 100 ? 8.782 -6.397 4.186 1.00 90.00 100 ARG A N 1
ATOM 787 C CA . ARG A 1 100 ? 9.798 -7.457 4.036 1.00 90.00 100 ARG A CA 1
ATOM 788 C C . ARG A 1 100 ? 9.571 -8.299 2.780 1.00 90.00 100 ARG A C 1
ATOM 790 O O . ARG A 1 100 ? 10.530 -8.673 2.125 1.00 90.00 100 ARG A O 1
ATOM 797 N N . LYS A 1 101 ? 8.314 -8.554 2.397 1.00 88.56 101 LYS A N 1
ATOM 798 C CA . LYS A 1 101 ? 7.985 -9.263 1.143 1.00 88.56 101 LYS A CA 1
ATOM 799 C C . LYS A 1 101 ? 8.371 -8.492 -0.122 1.00 88.56 101 LYS A C 1
ATOM 801 O O . LYS A 1 101 ? 8.393 -9.085 -1.198 1.00 88.56 101 LYS A O 1
ATOM 806 N N . CYS A 1 102 ? 8.628 -7.187 -0.028 1.00 88.25 102 CYS A N 1
ATOM 807 C CA . CYS A 1 102 ? 9.157 -6.436 -1.160 1.00 88.25 102 CYS A CA 1
ATOM 808 C C . CYS A 1 102 ? 10.630 -6.790 -1.435 1.00 88.25 102 CYS A C 1
ATOM 810 O O . CYS A 1 102 ? 11.077 -6.693 -2.577 1.00 88.25 102 CYS A O 1
ATOM 812 N N . GLU A 1 103 ? 11.369 -7.260 -0.425 1.00 84.56 103 GLU A N 1
ATOM 813 C CA . GLU A 1 103 ? 12.750 -7.720 -0.574 1.00 84.56 103 GLU A CA 1
ATOM 814 C C . GLU A 1 103 ? 12.768 -9.046 -1.349 1.00 84.56 103 GLU A C 1
ATOM 816 O O . GLU A 1 103 ? 12.320 -10.080 -0.859 1.00 84.56 103 GLU A O 1
ATOM 821 N N . GLY A 1 104 ? 13.233 -9.014 -2.601 1.00 77.19 104 GLY A N 1
ATOM 822 C CA . GLY A 1 104 ? 13.247 -10.197 -3.473 1.00 77.19 104 GLY A CA 1
ATOM 823 C C . GLY A 1 104 ? 11.867 -10.632 -3.987 1.00 77.19 104 GLY A C 1
ATOM 824 O O . GLY A 1 104 ? 11.738 -11.716 -4.554 1.00 77.19 104 GLY A O 1
ATOM 825 N N . GLY A 1 105 ? 10.833 -9.804 -3.805 1.00 83.81 105 GLY A N 1
ATOM 826 C CA . GLY A 1 105 ? 9.495 -10.084 -4.315 1.00 83.81 105 GLY A CA 1
ATOM 827 C C . GLY A 1 105 ? 9.442 -10.084 -5.846 1.00 83.81 105 GLY A C 1
ATOM 828 O O . GLY A 1 105 ? 10.158 -9.337 -6.514 1.00 83.81 105 GLY A O 1
ATOM 829 N N . VAL A 1 106 ? 8.554 -10.905 -6.409 1.00 87.38 106 VAL A N 1
ATOM 830 C CA . VAL A 1 106 ? 8.364 -11.017 -7.861 1.00 87.38 106 VAL A CA 1
ATOM 831 C C . VAL A 1 106 ? 7.103 -10.252 -8.285 1.00 87.38 106 VAL A C 1
ATOM 833 O O . VAL A 1 106 ? 6.045 -10.448 -7.672 1.00 87.38 106 VAL A O 1
ATOM 836 N N . PRO A 1 107 ? 7.182 -9.405 -9.332 1.00 91.31 107 PRO A N 1
ATOM 837 C CA . PRO A 1 107 ? 6.014 -8.772 -9.930 1.00 91.31 107 PRO A CA 1
ATOM 838 C C . PRO A 1 107 ? 4.937 -9.788 -10.324 1.00 91.31 107 PRO A C 1
ATOM 840 O O . PRO A 1 107 ? 5.218 -10.831 -10.913 1.00 91.31 107 PRO A O 1
ATOM 843 N N . CYS A 1 108 ? 3.684 -9.457 -10.043 1.00 92.44 108 CYS A N 1
ATOM 844 C CA . CYS A 1 108 ? 2.507 -10.209 -10.447 1.00 92.44 108 CYS A CA 1
ATOM 845 C C . CYS A 1 108 ? 1.703 -9.402 -11.471 1.00 92.44 108 CYS A C 1
ATOM 847 O O . CYS A 1 108 ? 1.682 -8.172 -11.423 1.00 92.44 108 CYS A O 1
ATOM 849 N N . SER A 1 109 ? 1.023 -10.088 -12.392 1.00 92.19 109 SER A N 1
ATOM 850 C CA . SER A 1 109 ? 0.061 -9.429 -13.275 1.00 92.19 109 SER A CA 1
ATOM 851 C C . SER A 1 109 ? -1.181 -8.998 -12.497 1.00 92.19 109 SER A C 1
ATOM 853 O O . SER A 1 109 ? -1.598 -9.674 -11.551 1.00 92.19 109 SER A O 1
ATOM 855 N N . ASP A 1 110 ? -1.809 -7.911 -12.940 1.00 91.56 110 ASP A N 1
ATOM 856 C CA . ASP A 1 110 ? -3.058 -7.407 -12.367 1.00 91.56 110 ASP A CA 1
ATOM 857 C C . ASP A 1 110 ? -4.158 -8.473 -12.399 1.00 91.56 110 ASP A C 1
ATOM 859 O O . ASP A 1 110 ? -4.847 -8.663 -11.406 1.00 91.56 110 ASP A O 1
ATOM 863 N N . THR A 1 111 ? -4.271 -9.249 -13.482 1.00 93.81 111 THR A N 1
ATOM 864 C CA . THR A 1 111 ? -5.244 -10.350 -13.585 1.00 93.81 111 THR A CA 1
ATOM 865 C C . THR A 1 111 ? -5.073 -11.374 -12.464 1.00 93.81 111 THR A C 1
ATOM 867 O O . THR A 1 111 ? -6.049 -11.765 -11.827 1.00 93.81 111 THR A O 1
ATOM 870 N N . LYS A 1 112 ? -3.832 -11.792 -12.186 1.00 94.88 112 LYS A N 1
ATOM 871 C CA . LYS A 1 112 ? -3.545 -12.764 -11.126 1.00 94.88 112 LYS A CA 1
ATOM 872 C C . LYS A 1 112 ? -3.734 -12.151 -9.737 1.00 94.88 112 LYS A C 1
ATOM 874 O O . LYS A 1 112 ? -4.256 -12.820 -8.851 1.00 94.88 112 LYS A O 1
ATOM 879 N N . LEU A 1 113 ? -3.364 -10.884 -9.548 1.00 95.75 113 LEU A N 1
ATOM 880 C CA . LEU A 1 113 ? -3.625 -10.172 -8.297 1.00 95.75 113 LEU A CA 1
ATOM 881 C C . LEU A 1 113 ? -5.130 -10.092 -8.013 1.00 95.75 113 LEU A C 1
ATOM 883 O O . LEU A 1 113 ? -5.558 -10.422 -6.914 1.00 95.75 113 LEU A O 1
ATOM 887 N N . MET A 1 114 ? -5.923 -9.670 -8.995 1.00 95.94 114 MET A N 1
ATOM 888 C CA . MET A 1 114 ? -7.370 -9.515 -8.854 1.00 95.94 114 MET A CA 1
ATOM 889 C C . MET A 1 114 ? -8.050 -10.857 -8.570 1.00 95.94 114 MET A C 1
ATOM 891 O O . MET A 1 114 ? -8.887 -10.923 -7.674 1.00 95.94 114 MET A O 1
ATOM 895 N N . ALA A 1 115 ? -7.609 -11.941 -9.219 1.00 95.56 115 ALA A N 1
ATOM 896 C CA . ALA A 1 115 ? -8.056 -13.294 -8.890 1.00 95.56 115 ALA A CA 1
ATOM 897 C C . ALA A 1 115 ? -7.765 -13.663 -7.422 1.00 95.56 115 ALA A C 1
ATOM 899 O O . ALA A 1 115 ? -8.650 -14.160 -6.732 1.00 95.56 115 ALA A O 1
ATOM 900 N N . ASN A 1 116 ? -6.565 -13.353 -6.916 1.00 95.44 116 ASN A N 1
ATOM 901 C CA . ASN A 1 116 ? -6.194 -13.611 -5.519 1.00 95.44 116 ASN A CA 1
ATOM 902 C C . ASN A 1 116 ? -6.957 -12.735 -4.516 1.00 95.44 116 ASN A C 1
ATOM 904 O O . ASN A 1 116 ? -7.128 -13.126 -3.364 1.00 95.44 116 ASN A O 1
ATOM 908 N N . LEU A 1 117 ? -7.392 -11.547 -4.935 1.00 95.81 117 LEU A N 1
ATOM 909 C CA . LEU A 1 117 ? -8.240 -10.666 -4.135 1.00 95.81 117 LEU A CA 1
ATOM 910 C C . LEU A 1 117 ? -9.729 -11.045 -4.230 1.00 95.81 117 LEU A C 1
ATOM 912 O O . LEU A 1 117 ? -10.505 -10.588 -3.399 1.00 95.81 117 LEU A O 1
ATOM 916 N N . GLY A 1 118 ? -10.129 -11.855 -5.216 1.00 96.25 118 GLY A N 1
ATOM 917 C CA . G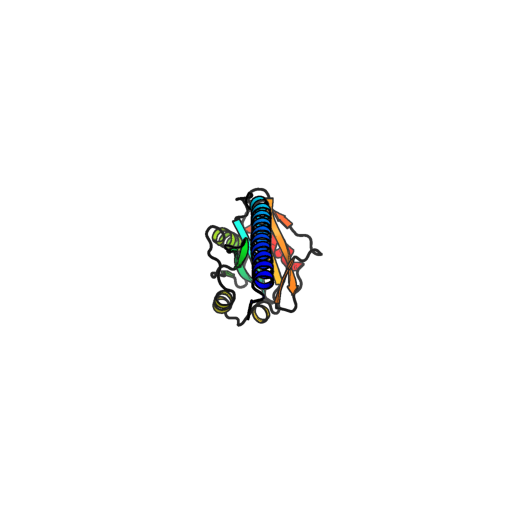LY A 1 118 ? -11.525 -12.226 -5.462 1.00 96.25 118 GLY A CA 1
ATOM 918 C C . GLY A 1 118 ? -12.340 -11.177 -6.229 1.00 96.25 118 GLY A C 1
ATOM 919 O O . GLY A 1 118 ? -13.556 -11.133 -6.076 1.00 96.25 118 GLY A O 1
ATOM 920 N N . PHE A 1 119 ? -11.699 -10.335 -7.046 1.00 96.31 119 PHE A N 1
ATOM 921 C CA . PHE A 1 119 ? -12.353 -9.265 -7.818 1.00 96.31 119 PHE A CA 1
ATOM 922 C C . PHE A 1 119 ? -12.065 -9.392 -9.318 1.00 96.31 119 PHE A C 1
ATOM 924 O O . PHE A 1 119 ? -11.081 -10.011 -9.724 1.00 96.31 119 PHE A O 1
ATOM 931 N N . LYS A 1 120 ? -12.892 -8.774 -10.170 1.00 94.62 120 LYS A N 1
ATOM 932 C CA . LYS A 1 120 ? -12.688 -8.766 -11.633 1.00 94.62 120 LYS A CA 1
ATOM 933 C C . LYS A 1 120 ? -11.699 -7.697 -12.090 1.00 94.62 120 LYS A C 1
ATOM 935 O O . LYS A 1 120 ? -11.154 -7.793 -13.187 1.00 94.62 120 LYS A O 1
ATOM 940 N N . GLY A 1 121 ? -11.475 -6.666 -11.278 1.00 94.06 121 GLY A N 1
ATOM 941 C CA . GLY A 1 121 ? -10.593 -5.558 -11.628 1.00 94.06 121 GLY A CA 1
ATOM 942 C C . GLY A 1 121 ? -10.502 -4.477 -10.557 1.00 94.06 121 GLY A C 1
ATOM 943 O O . GLY A 1 121 ? -11.246 -4.479 -9.575 1.00 94.06 121 GLY A O 1
ATOM 944 N N . TRP A 1 122 ? -9.616 -3.507 -10.793 1.00 93.62 122 TRP A N 1
ATOM 945 C CA . TRP A 1 122 ? -9.336 -2.408 -9.865 1.00 93.62 122 TRP A CA 1
ATOM 946 C C . TRP A 1 122 ? -10.562 -1.575 -9.508 1.00 93.62 122 TRP A C 1
ATOM 948 O O . TRP A 1 122 ? -10.717 -1.208 -8.347 1.00 93.62 122 TRP A O 1
ATOM 958 N N . ARG A 1 123 ? -11.459 -1.308 -10.464 1.00 94.69 123 ARG A N 1
ATOM 959 C CA . ARG A 1 123 ? -12.688 -0.543 -10.207 1.00 94.69 123 ARG A CA 1
ATOM 960 C C . ARG A 1 123 ? -13.569 -1.203 -9.149 1.00 94.69 123 ARG A C 1
ATOM 962 O O . ARG A 1 123 ? -14.062 -0.501 -8.273 1.00 94.69 123 ARG A O 1
ATOM 969 N N . GLU A 1 124 ? -13.729 -2.521 -9.234 1.00 95.56 124 GLU A N 1
ATOM 970 C CA . GLU A 1 124 ? -14.529 -3.316 -8.299 1.00 95.56 124 GLU A CA 1
ATOM 971 C C . GLU A 1 124 ? -13.809 -3.465 -6.956 1.00 95.56 124 GLU A C 1
ATOM 973 O O . GLU A 1 124 ? -14.385 -3.193 -5.906 1.00 95.56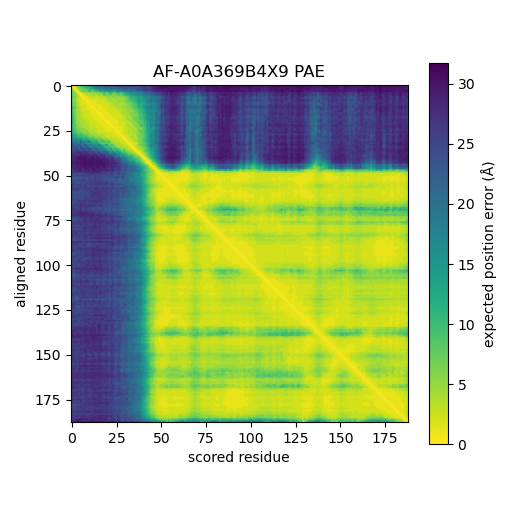 124 GLU A O 1
ATOM 978 N N . PHE A 1 125 ? -12.516 -3.810 -6.984 1.00 96.12 125 PHE A N 1
ATOM 979 C CA . PHE A 1 125 ? -11.716 -3.937 -5.770 1.00 96.12 125 PHE A CA 1
ATOM 980 C C . PHE A 1 125 ? -11.678 -2.634 -4.969 1.00 96.12 125 PHE A C 1
ATOM 982 O O . PHE A 1 125 ? -11.837 -2.661 -3.756 1.00 96.12 125 PHE A O 1
ATOM 989 N N . SER A 1 126 ? -11.472 -1.491 -5.615 1.00 95.81 126 SER A N 1
ATOM 990 C CA . SER A 1 126 ? -11.317 -0.198 -4.937 1.00 95.81 126 SER A CA 1
ATOM 991 C C . SER A 1 126 ? -12.628 0.436 -4.482 1.00 95.81 126 SER A C 1
ATOM 993 O O . SER A 1 126 ? -12.584 1.448 -3.783 1.00 95.81 126 SER A O 1
ATOM 995 N N . ASP A 1 127 ? -13.787 -0.098 -4.879 1.00 95.25 127 ASP A N 1
ATOM 996 C CA . ASP A 1 127 ? -15.060 0.542 -4.562 1.00 95.25 127 ASP A CA 1
ATOM 997 C C . ASP A 1 127 ? -15.270 0.664 -3.047 1.00 95.25 127 ASP A C 1
ATOM 999 O O . ASP A 1 127 ? -15.120 -0.298 -2.284 1.00 95.25 127 ASP A O 1
ATOM 1003 N N . GLY A 1 128 ? -15.575 1.889 -2.611 1.00 93.94 128 GLY A N 1
ATOM 1004 C CA . GLY A 1 128 ? -15.756 2.222 -1.204 1.00 93.94 128 GLY A CA 1
ATOM 1005 C C . GLY A 1 128 ? -14.516 2.037 -0.325 1.00 93.94 128 GLY A C 1
ATOM 1006 O O . GLY A 1 128 ? -14.675 1.970 0.895 1.00 93.94 128 GLY A O 1
ATOM 1007 N N . LYS A 1 129 ? -13.314 1.911 -0.904 1.00 96.56 129 LYS A N 1
ATOM 1008 C CA . LYS A 1 129 ? -12.070 1.739 -0.146 1.00 96.56 129 LYS A CA 1
ATOM 1009 C C . LYS A 1 129 ? -11.269 3.031 -0.081 1.00 96.56 129 LYS A C 1
ATOM 1011 O O . LYS A 1 129 ? -11.150 3.779 -1.050 1.00 96.56 129 LYS A O 1
ATOM 1016 N N . ARG A 1 130 ? -10.632 3.254 1.062 1.00 96.12 130 ARG A N 1
ATOM 1017 C CA . ARG A 1 130 ? -9.588 4.272 1.240 1.00 96.12 130 ARG A CA 1
ATOM 1018 C C . ARG A 1 130 ? -8.228 3.603 1.135 1.00 96.12 130 ARG A C 1
ATOM 1020 O O . ARG A 1 130 ? -8.116 2.414 1.425 1.00 96.12 130 ARG A O 1
ATOM 1027 N N . SER A 1 131 ? -7.190 4.346 0.759 1.00 96.50 131 SER A N 1
ATOM 1028 C CA . SER A 1 131 ? -5.847 3.774 0.648 1.00 96.50 131 SER A CA 1
ATOM 1029 C C . SER A 1 131 ? -4.746 4.720 1.118 1.00 96.50 131 SER A C 1
ATOM 1031 O O . SER A 1 131 ? -4.818 5.941 0.943 1.00 96.50 131 SER A O 1
ATOM 1033 N N . ILE A 1 132 ? -3.704 4.132 1.697 1.00 96.69 132 ILE A N 1
ATOM 1034 C CA . ILE A 1 132 ? -2.434 4.783 2.016 1.00 96.69 132 ILE A CA 1
ATOM 1035 C C . ILE A 1 132 ? -1.323 4.078 1.248 1.00 96.69 132 ILE A C 1
ATOM 1037 O O . ILE A 1 132 ? -1.230 2.850 1.248 1.00 96.69 132 ILE A O 1
ATOM 1041 N N . SER A 1 133 ? -0.432 4.866 0.656 1.00 95.06 133 SER A N 1
ATOM 1042 C CA . SER A 1 133 ? 0.839 4.383 0.129 1.00 95.06 133 SER A CA 1
ATOM 1043 C C . SER A 1 133 ? 1.915 4.494 1.203 1.00 95.06 133 SER A C 1
ATOM 1045 O O . SER A 1 133 ? 2.188 5.576 1.717 1.00 95.06 133 SER A O 1
ATOM 1047 N N . VAL A 1 134 ? 2.576 3.384 1.491 1.00 95.56 134 VAL A N 1
ATOM 1048 C CA . VAL A 1 134 ? 3.695 3.259 2.421 1.00 95.56 134 VAL A CA 1
ATOM 1049 C C . VAL A 1 134 ? 4.953 2.995 1.608 1.00 95.56 134 VAL A C 1
ATOM 1051 O O . VAL A 1 134 ? 5.045 2.002 0.891 1.00 95.56 134 VAL A O 1
ATOM 1054 N N . LYS A 1 135 ? 5.934 3.883 1.703 1.00 91.19 135 LYS A N 1
ATOM 1055 C CA . LYS A 1 135 ? 7.253 3.716 1.092 1.00 91.19 135 LYS A CA 1
ATOM 1056 C C . LYS A 1 135 ? 8.291 3.605 2.193 1.00 91.19 135 LYS A C 1
ATOM 1058 O O . LYS A 1 135 ? 8.238 4.365 3.154 1.00 91.19 135 LYS A O 1
ATOM 1063 N N . TYR A 1 136 ? 9.245 2.695 2.046 1.00 87.12 136 TYR A N 1
ATOM 1064 C CA . TYR A 1 136 ? 10.321 2.534 3.017 1.00 87.12 136 TYR A CA 1
ATOM 1065 C C . TYR A 1 136 ? 11.690 2.642 2.359 1.00 87.12 136 TYR A C 1
ATOM 1067 O O . TYR A 1 136 ? 11.962 2.010 1.335 1.00 87.12 136 TYR A O 1
ATOM 1075 N N . CYS A 1 137 ? 12.540 3.455 2.977 1.00 79.50 137 CYS A N 1
ATOM 1076 C CA . CYS A 1 137 ? 13.917 3.679 2.581 1.00 79.50 137 CYS A CA 1
ATOM 1077 C C . CYS A 1 137 ? 14.793 3.724 3.834 1.00 79.50 137 CYS A C 1
ATOM 1079 O O . CYS A 1 137 ? 14.410 4.328 4.837 1.00 79.50 137 CYS A O 1
ATOM 1081 N N . LYS A 1 138 ? 15.979 3.109 3.792 1.00 74.88 138 LYS A N 1
ATOM 1082 C CA . LYS A 1 138 ? 16.882 3.083 4.957 1.00 74.88 138 LYS A CA 1
ATOM 1083 C C . LYS A 1 138 ? 17.288 4.488 5.413 1.00 74.88 138 LYS A C 1
ATOM 1085 O O . LYS A 1 138 ? 17.274 4.750 6.611 1.00 74.88 138 LYS A O 1
ATOM 1090 N N . SER A 1 139 ? 17.577 5.389 4.475 1.00 78.31 139 SER A N 1
ATOM 1091 C CA . SER A 1 139 ? 18.000 6.768 4.759 1.00 78.31 139 SER A CA 1
ATOM 1092 C C . SER A 1 139 ? 16.884 7.700 5.234 1.00 78.31 139 SER A C 1
ATOM 1094 O O . SER A 1 139 ? 17.147 8.591 6.036 1.00 78.31 139 SER A O 1
ATOM 1096 N N . THR A 1 140 ? 15.643 7.524 4.767 1.00 80.25 140 THR A N 1
ATOM 1097 C CA . THR A 1 140 ? 14.532 8.451 5.076 1.00 80.25 140 THR A CA 1
ATOM 1098 C C . THR A 1 140 ? 13.469 7.869 6.005 1.00 80.25 140 THR A C 1
ATOM 1100 O O . THR A 1 140 ? 12.566 8.586 6.430 1.00 80.25 140 THR A O 1
ATOM 1103 N N . GLY A 1 141 ? 13.569 6.585 6.355 1.00 89.25 141 GLY A N 1
ATOM 1104 C CA . GLY A 1 141 ? 12.596 5.884 7.183 1.00 89.25 141 GLY A CA 1
ATOM 1105 C C . GLY A 1 141 ? 11.360 5.439 6.400 1.00 89.25 141 GLY A C 1
ATOM 1106 O O . GLY A 1 141 ? 11.441 5.002 5.250 1.00 89.25 141 GLY A O 1
ATOM 1107 N N . ILE A 1 142 ? 10.202 5.493 7.054 1.00 93.06 142 ILE A N 1
ATOM 1108 C CA . ILE A 1 142 ? 8.915 5.084 6.487 1.00 93.06 142 ILE A CA 1
ATOM 1109 C C . ILE A 1 142 ? 8.119 6.341 6.141 1.00 93.06 142 ILE A C 1
ATOM 1111 O O . ILE A 1 142 ? 7.793 7.147 7.009 1.00 93.06 142 ILE A O 1
ATOM 1115 N N . VAL A 1 143 ? 7.778 6.486 4.867 1.00 92.88 143 VAL A N 1
ATOM 1116 C CA . VAL A 1 143 ? 6.969 7.577 4.328 1.00 92.88 143 VAL A CA 1
ATOM 1117 C C . VAL A 1 143 ? 5.555 7.065 4.072 1.00 92.88 143 VAL A C 1
ATOM 1119 O O . VAL A 1 143 ? 5.342 6.172 3.253 1.00 92.88 143 VAL A O 1
ATOM 1122 N N . LEU A 1 144 ? 4.582 7.653 4.755 1.00 95.00 144 LEU A N 1
ATOM 1123 C CA . LEU A 1 144 ? 3.158 7.377 4.626 1.00 95.00 144 LEU A CA 1
ATOM 1124 C C . LEU A 1 144 ? 2.505 8.499 3.823 1.00 95.00 144 LEU A C 1
ATOM 1126 O O . LEU A 1 144 ? 2.594 9.663 4.204 1.00 95.00 144 LEU A O 1
ATOM 1130 N N . ASN A 1 145 ? 1.821 8.162 2.738 1.00 94.31 145 ASN A N 1
ATOM 1131 C CA . ASN A 1 145 ? 1.126 9.125 1.895 1.00 94.31 145 ASN A CA 1
ATOM 1132 C C . ASN A 1 145 ? -0.341 8.744 1.774 1.00 94.31 145 ASN A C 1
ATOM 1134 O O . ASN A 1 145 ? -0.669 7.616 1.402 1.00 94.31 145 ASN A O 1
ATOM 1138 N N . ALA A 1 146 ? -1.219 9.703 2.051 1.00 93.50 146 ALA A N 1
ATOM 1139 C CA . ALA A 1 146 ? -2.622 9.572 1.710 1.00 93.50 146 ALA A CA 1
ATOM 1140 C C . ALA A 1 146 ? -2.769 9.476 0.188 1.00 93.50 146 ALA A C 1
ATOM 1142 O O . ALA A 1 146 ? -2.014 10.090 -0.574 1.00 93.50 146 ALA A O 1
ATOM 1143 N N . THR A 1 147 ? -3.754 8.709 -0.257 1.00 93.81 147 THR A N 1
ATOM 1144 C CA . THR A 1 147 ? -4.065 8.577 -1.679 1.00 93.81 147 THR A CA 1
ATOM 1145 C C . THR A 1 147 ? -5.525 8.910 -1.933 1.00 93.81 147 THR A C 1
ATOM 1147 O O . THR A 1 147 ? -6.345 8.930 -1.013 1.00 93.81 147 THR A O 1
ATOM 1150 N N . ARG A 1 148 ? -5.843 9.215 -3.186 1.00 92.12 148 ARG A N 1
ATOM 1151 C CA . ARG A 1 148 ? -7.199 9.465 -3.661 1.00 92.12 148 ARG A CA 1
ATOM 1152 C C . ARG A 1 148 ? -7.517 8.481 -4.774 1.00 92.12 148 ARG A C 1
ATOM 1154 O O . ARG A 1 148 ? -6.681 8.261 -5.650 1.00 92.12 148 ARG A O 1
ATOM 1161 N N . ARG A 1 149 ? -8.724 7.921 -4.721 1.00 93.06 149 ARG A N 1
ATOM 1162 C CA . ARG A 1 149 ? -9.260 7.040 -5.754 1.00 93.06 149 ARG A CA 1
ATOM 1163 C C . ARG A 1 149 ? -9.595 7.839 -7.019 1.00 93.06 149 ARG A C 1
ATOM 1165 O O . ARG A 1 149 ? -10.223 8.895 -6.939 1.00 93.06 149 ARG A O 1
ATOM 1172 N N . SER A 1 150 ? -9.183 7.318 -8.165 1.00 90.31 150 SER A N 1
ATOM 1173 C CA . SER A 1 150 ? -9.528 7.793 -9.506 1.00 90.31 150 SER A CA 1
ATOM 1174 C C . SER A 1 150 ? -10.797 7.101 -10.024 1.00 90.31 150 SER A C 1
ATOM 1176 O O . SER A 1 150 ? -11.225 6.075 -9.494 1.00 90.31 150 SER A O 1
ATOM 1178 N N . GLU A 1 151 ? -11.415 7.629 -11.082 1.00 88.25 151 GLU A N 1
ATOM 1179 C CA . GLU A 1 151 ? -12.651 7.064 -11.664 1.00 88.25 151 GLU A CA 1
ATOM 1180 C C . GLU A 1 151 ? -12.471 5.644 -12.239 1.00 88.25 151 GLU A C 1
ATOM 1182 O O . GLU A 1 151 ? -13.397 4.825 -12.264 1.00 88.25 151 GLU A O 1
ATOM 1187 N N . ASP A 1 152 ? -11.257 5.318 -12.677 1.00 87.75 152 ASP A N 1
ATOM 1188 C CA . ASP A 1 152 ? -10.869 3.982 -13.134 1.00 87.75 152 ASP A CA 1
ATOM 1189 C C . ASP A 1 152 ? -10.618 2.988 -11.979 1.00 87.75 152 ASP A C 1
ATOM 1191 O O . ASP A 1 152 ? -10.452 1.791 -12.218 1.00 87.75 152 ASP A O 1
ATOM 1195 N N . GLY A 1 153 ? -10.658 3.456 -10.727 1.00 89.38 153 GLY A N 1
ATOM 1196 C CA . GLY A 1 153 ? -10.407 2.667 -9.521 1.00 89.38 153 GLY A CA 1
ATOM 1197 C C . GLY A 1 153 ? -8.938 2.564 -9.115 1.00 89.38 153 GLY A C 1
ATOM 1198 O O . GLY A 1 153 ? -8.623 1.874 -8.144 1.00 89.38 153 GLY A O 1
ATOM 1199 N N . THR A 1 154 ? -8.032 3.231 -9.829 1.00 89.38 154 THR A N 1
ATOM 1200 C CA . THR A 1 154 ? -6.637 3.363 -9.399 1.00 89.38 154 THR A CA 1
ATOM 1201 C C . THR A 1 154 ? -6.514 4.378 -8.262 1.00 89.38 154 THR A C 1
ATOM 1203 O O . THR A 1 154 ? -7.454 5.114 -7.959 1.00 89.38 154 THR A O 1
ATOM 1206 N N . TYR A 1 155 ? -5.356 4.416 -7.601 1.00 91.00 155 TYR A N 1
ATOM 1207 C CA . TYR A 1 155 ? -5.067 5.406 -6.564 1.00 91.00 155 TYR A CA 1
ATOM 1208 C C . TYR A 1 155 ? -3.846 6.229 -6.937 1.00 91.00 155 TYR A C 1
ATOM 1210 O O . TYR A 1 155 ? -2.816 5.695 -7.346 1.00 91.00 155 TYR A O 1
ATOM 1218 N N . GLN A 1 156 ? -3.954 7.533 -6.715 1.00 89.94 156 GLN A N 1
ATOM 1219 C CA . GLN A 1 156 ? -2.871 8.492 -6.884 1.00 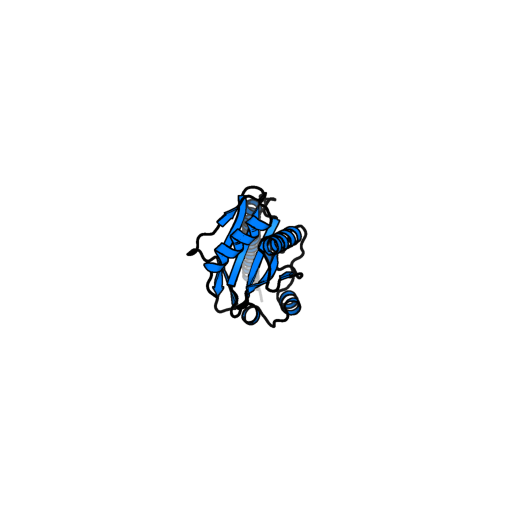89.94 156 GLN A CA 1
ATOM 1220 C C . GLN A 1 156 ? -2.588 9.219 -5.572 1.00 89.94 156 GLN A C 1
ATOM 1222 O O . GLN A 1 156 ? -3.455 9.304 -4.699 1.00 89.94 156 GLN A O 1
ATOM 1227 N N . MET A 1 157 ? -1.372 9.743 -5.410 1.00 89.12 157 MET A N 1
ATOM 1228 C CA . MET A 1 157 ? -1.010 10.501 -4.210 1.00 89.12 157 MET A CA 1
ATOM 1229 C C . MET A 1 157 ? -1.943 11.701 -4.036 1.00 89.12 157 MET A C 1
ATOM 1231 O O . MET A 1 157 ? -2.186 12.459 -4.975 1.00 89.12 157 MET A O 1
ATOM 1235 N N . ASN A 1 158 ? -2.458 11.879 -2.822 1.00 88.56 158 ASN A N 1
ATOM 1236 C CA . ASN A 1 158 ? -3.271 13.034 -2.483 1.00 88.56 158 ASN A CA 1
ATOM 1237 C C . ASN A 1 158 ? -2.384 14.128 -1.884 1.00 88.56 158 ASN A C 1
ATOM 1239 O O . ASN A 1 158 ? -2.184 14.177 -0.674 1.00 88.56 158 ASN A O 1
ATOM 1243 N N . TYR A 1 159 ? -1.874 15.019 -2.734 1.00 84.56 159 TYR A N 1
ATOM 1244 C CA . TYR A 1 159 ? -0.993 16.111 -2.305 1.00 84.56 159 TYR A CA 1
ATOM 1245 C C . TYR A 1 159 ? -1.673 17.148 -1.396 1.00 84.56 159 TYR A C 1
ATOM 1247 O O . TYR A 1 159 ? -0.975 17.906 -0.730 1.00 84.56 159 TYR A O 1
ATOM 1255 N N . ALA A 1 160 ? -3.010 17.173 -1.328 1.00 85.38 160 ALA A N 1
ATOM 1256 C CA . ALA A 1 160 ? -3.736 18.048 -0.408 1.00 85.38 160 ALA A CA 1
ATOM 1257 C C . ALA A 1 160 ? -3.678 17.557 1.050 1.00 85.38 160 ALA A C 1
ATOM 1259 O O . ALA A 1 160 ? -3.918 18.334 1.971 1.00 85.38 160 ALA A O 1
ATOM 1260 N N . VAL A 1 161 ? -3.358 16.277 1.275 1.00 84.75 161 VAL A N 1
ATOM 1261 C CA . VAL A 1 161 ? -3.205 15.698 2.612 1.00 84.75 161 VAL A CA 1
ATOM 1262 C C . VAL A 1 161 ? -1.715 15.470 2.866 1.00 84.75 161 VAL A C 1
ATOM 1264 O O . VAL A 1 161 ? -1.121 14.598 2.228 1.00 84.75 161 VAL A O 1
ATOM 1267 N N . PRO A 1 162 ? -1.094 16.212 3.803 1.00 83.62 162 PRO A N 1
ATOM 1268 C CA . PRO A 1 162 ? 0.315 16.031 4.114 1.00 83.62 162 PRO A CA 1
ATOM 1269 C C . PRO A 1 162 ? 0.620 14.583 4.497 1.00 83.62 162 PRO A C 1
ATOM 1271 O O . PRO A 1 162 ? -0.032 14.001 5.371 1.00 83.62 162 PRO A O 1
ATOM 1274 N N . GLY A 1 163 ? 1.628 14.014 3.836 1.00 86.69 163 GLY A N 1
ATOM 1275 C CA . GLY A 1 163 ? 2.187 12.727 4.217 1.00 86.69 163 GLY A CA 1
ATOM 1276 C C . GLY A 1 163 ? 2.859 12.787 5.589 1.00 86.69 163 GLY A C 1
ATOM 1277 O O . GLY A 1 163 ? 3.051 13.850 6.182 1.00 86.69 163 GLY A O 1
ATOM 1278 N N . ARG A 1 164 ? 3.238 11.622 6.107 1.00 90.19 164 ARG A N 1
ATOM 1279 C CA . ARG A 1 164 ? 3.937 11.489 7.384 1.00 90.19 164 ARG A CA 1
ATOM 1280 C C . ARG A 1 164 ? 5.198 10.668 7.201 1.00 90.19 164 ARG A C 1
ATOM 1282 O O . ARG A 1 164 ? 5.138 9.563 6.677 1.00 90.19 164 ARG A O 1
ATOM 1289 N N . VAL A 1 165 ? 6.322 11.187 7.677 1.00 91.00 165 VAL A N 1
ATOM 1290 C CA . VAL A 1 165 ? 7.576 10.436 7.765 1.00 91.00 165 VAL A CA 1
ATOM 1291 C C . VAL A 1 165 ? 7.746 9.969 9.205 1.00 91.00 165 VAL A C 1
ATOM 1293 O O . VAL A 1 165 ? 7.570 10.759 10.133 1.00 91.00 165 VAL A O 1
ATOM 1296 N N . ILE A 1 166 ? 8.046 8.689 9.399 1.00 92.25 166 ILE A N 1
ATOM 1297 C CA . ILE A 1 166 ? 8.376 8.117 10.707 1.00 92.25 166 ILE A CA 1
ATOM 1298 C C . ILE A 1 166 ? 9.719 7.375 10.633 1.00 92.25 166 ILE A C 1
ATOM 1300 O O . ILE A 1 166 ? 10.070 6.851 9.570 1.00 92.25 166 ILE A O 1
ATOM 1304 N N . PRO A 1 167 ? 10.481 7.303 11.740 1.00 90.44 167 PRO A N 1
ATOM 1305 C CA . PRO A 1 167 ? 11.744 6.572 11.769 1.00 90.44 167 PRO A CA 1
ATOM 1306 C C . PRO A 1 167 ? 11.566 5.102 11.372 1.00 90.44 167 PRO A C 1
ATOM 1308 O O . PRO A 1 167 ? 10.598 4.461 11.774 1.00 90.44 167 PRO A O 1
ATOM 1311 N N . GLY A 1 168 ? 12.523 4.532 10.633 1.00 84.81 168 GLY A N 1
ATOM 1312 C CA . GLY A 1 168 ? 12.468 3.116 10.234 1.00 84.81 168 GLY A CA 1
ATOM 1313 C C . GLY A 1 168 ? 12.521 2.130 11.411 1.00 84.81 168 GLY A C 1
ATOM 1314 O O . GLY A 1 168 ? 11.999 1.019 11.311 1.00 84.81 168 GLY A O 1
ATOM 1315 N N . ILE A 1 169 ? 13.112 2.561 12.530 1.00 87.50 169 ILE A N 1
ATOM 1316 C CA . ILE A 1 169 ? 13.237 1.803 13.784 1.00 87.50 169 ILE A CA 1
ATOM 1317 C C . ILE A 1 169 ? 11.990 1.878 14.679 1.00 87.50 169 ILE A C 1
ATOM 1319 O O . ILE A 1 169 ? 12.022 1.361 15.792 1.00 87.50 169 ILE A O 1
ATOM 1323 N N . CYS A 1 170 ? 10.911 2.530 14.231 1.00 92.62 170 CYS A N 1
ATOM 1324 C CA . CYS A 1 170 ? 9.677 2.605 15.007 1.00 92.62 170 CYS A CA 1
ATOM 1325 C C . CYS A 1 170 ? 9.120 1.209 15.315 1.00 92.62 170 CYS A C 1
ATOM 1327 O O . CYS A 1 170 ? 9.327 0.251 14.562 1.00 92.62 170 CYS A O 1
ATOM 1329 N N . THR A 1 171 ? 8.373 1.107 16.404 1.00 96.75 171 THR A N 1
ATOM 1330 C CA . THR A 1 171 ? 7.645 -0.102 16.788 1.00 96.75 171 THR A CA 1
ATOM 1331 C C . THR A 1 171 ? 6.473 -0.371 15.841 1.00 96.75 171 THR A C 1
ATOM 1333 O O . THR A 1 171 ? 5.988 0.511 15.126 1.00 96.75 171 THR A O 1
ATOM 1336 N N . ASP A 1 172 ? 5.971 -1.606 15.839 1.00 97.50 172 ASP A N 1
ATOM 1337 C CA . ASP A 1 172 ? 4.770 -1.956 15.071 1.00 97.50 172 ASP A CA 1
ATOM 1338 C C . ASP A 1 172 ? 3.534 -1.177 15.547 1.00 97.50 172 ASP A C 1
ATOM 1340 O O . ASP A 1 172 ? 2.733 -0.727 14.729 1.00 97.50 172 ASP A O 1
ATOM 1344 N N . GLY A 1 173 ? 3.417 -0.924 16.853 1.00 97.81 173 GLY A N 1
ATOM 1345 C CA . GLY A 1 173 ? 2.360 -0.078 17.408 1.00 97.81 173 GLY A CA 1
ATOM 1346 C C . GLY A 1 173 ? 2.380 1.342 16.836 1.00 97.81 173 GLY A C 1
ATOM 1347 O O . GLY A 1 173 ? 1.350 1.824 16.365 1.00 97.81 173 GLY A O 1
ATOM 1348 N N . GLU A 1 174 ? 3.548 1.989 16.806 1.00 97.75 174 GLU A N 1
ATOM 1349 C CA . GLU A 1 174 ? 3.710 3.345 16.259 1.00 97.75 174 GLU A CA 1
ATOM 1350 C C . GLU A 1 174 ? 3.407 3.415 14.760 1.00 97.75 174 GLU A C 1
ATOM 1352 O O . GLU A 1 174 ? 2.743 4.352 14.309 1.00 97.75 174 GLU A O 1
ATOM 1357 N N . LEU A 1 175 ? 3.858 2.420 13.987 1.00 97.38 175 LEU A N 1
ATOM 1358 C CA . LEU A 1 175 ? 3.546 2.319 12.562 1.00 97.38 175 LEU A CA 1
ATOM 1359 C C . LEU A 1 175 ? 2.033 2.199 12.340 1.00 97.38 175 LEU A C 1
ATOM 1361 O O . LEU A 1 175 ? 1.465 2.950 11.546 1.00 97.38 175 LEU A O 1
ATOM 1365 N N . GLY A 1 176 ? 1.361 1.297 13.059 1.00 97.75 176 GLY A N 1
ATOM 1366 C CA . GLY A 1 176 ? -0.083 1.119 12.931 1.00 97.75 176 GLY A CA 1
ATOM 1367 C C . GLY A 1 176 ? -0.885 2.344 13.369 1.00 97.75 176 GLY A C 1
ATOM 1368 O O . GLY A 1 176 ? -1.834 2.725 12.685 1.00 97.75 176 GLY A O 1
ATOM 1369 N N . GLU A 1 177 ? -0.485 3.008 14.455 1.00 97.88 177 GLU A N 1
ATOM 1370 C CA . GLU A 1 177 ? -1.096 4.264 14.911 1.00 97.88 177 GLU A CA 1
ATOM 1371 C C . GLU A 1 177 ? -0.947 5.378 13.872 1.00 97.88 177 GLU A C 1
ATOM 1373 O O . GLU A 1 177 ? -1.890 6.120 13.590 1.00 97.88 177 GLU A O 1
ATOM 1378 N N . ALA A 1 178 ? 0.233 5.494 13.261 1.00 97.06 178 ALA A N 1
ATOM 1379 C CA . ALA A 1 178 ? 0.475 6.479 12.219 1.00 97.06 178 ALA A CA 1
ATOM 1380 C C . ALA A 1 178 ? -0.410 6.244 10.985 1.00 97.06 178 ALA A C 1
ATOM 1382 O O . ALA A 1 178 ? -0.925 7.211 10.420 1.00 97.06 178 ALA A O 1
ATOM 1383 N N . ILE A 1 179 ? -0.629 4.983 10.605 1.00 97.25 179 ILE A N 1
ATOM 1384 C CA . ILE A 1 179 ? -1.515 4.604 9.497 1.00 97.25 179 ILE A CA 1
ATOM 1385 C C . ILE A 1 179 ? -2.977 4.911 9.837 1.00 97.25 179 ILE A C 1
ATOM 1387 O O . ILE A 1 179 ? -3.657 5.542 9.028 1.00 97.25 179 ILE A O 1
ATOM 1391 N N . LYS A 1 180 ? -3.457 4.534 11.030 1.00 96.06 180 LYS A N 1
ATOM 1392 C CA . LYS A 1 180 ? -4.835 4.819 11.470 1.00 96.06 180 LYS A CA 1
ATOM 1393 C C . LYS A 1 180 ? -5.139 6.320 11.465 1.00 96.06 180 LYS A C 1
ATOM 1395 O O . LYS A 1 180 ? -6.106 6.752 10.848 1.00 96.06 180 LYS A O 1
ATOM 1400 N N . LYS A 1 181 ? -4.250 7.138 12.031 1.00 95.06 181 LYS A N 1
ATOM 1401 C CA . LYS A 1 181 ? -4.415 8.604 12.037 1.00 95.06 181 LYS A CA 1
ATOM 1402 C C . LYS A 1 181 ? -4.402 9.223 10.639 1.00 95.06 181 LYS A C 1
ATOM 1404 O O . LYS A 1 181 ? -4.983 10.283 10.422 1.00 95.06 181 LYS A O 1
ATOM 1409 N N . LEU A 1 182 ? -3.693 8.613 9.687 1.00 94.81 182 LEU A N 1
ATOM 1410 C CA . LEU A 1 182 ? -3.642 9.116 8.316 1.00 94.81 182 LEU A CA 1
ATOM 1411 C C . LEU A 1 182 ? -4.878 8.700 7.507 1.00 94.81 182 LEU A C 1
ATOM 1413 O O . LEU A 1 182 ? -5.365 9.496 6.705 1.00 94.81 182 LEU A O 1
ATOM 1417 N N . ILE A 1 183 ? -5.415 7.491 7.718 1.00 94.06 183 ILE A N 1
ATOM 1418 C CA . ILE A 1 183 ? -6.549 6.995 6.920 1.00 94.06 183 ILE A CA 1
ATOM 1419 C C . ILE A 1 183 ? -7.839 7.749 7.248 1.00 94.06 183 ILE A C 1
ATOM 1421 O O . ILE A 1 183 ? -8.685 7.925 6.374 1.00 94.06 183 ILE A O 1
ATOM 1425 N N . GLU A 1 184 ? -7.968 8.265 8.472 1.00 91.62 184 GLU A N 1
ATOM 1426 C CA . GLU A 1 184 ? -9.049 9.171 8.893 1.00 91.62 184 GLU A CA 1
ATOM 1427 C C . GLU A 1 184 ? -9.144 10.436 8.026 1.00 91.62 184 GLU A C 1
ATOM 1429 O O . GLU A 1 184 ? -10.217 11.014 7.898 1.00 91.62 184 GLU A O 1
ATOM 1434 N N . LYS A 1 185 ? -8.044 10.838 7.379 1.00 88.56 185 LYS A N 1
ATOM 1435 C CA . LYS A 1 185 ? -7.985 12.000 6.478 1.00 88.56 185 LYS A CA 1
ATOM 1436 C C . LYS A 1 185 ? -8.241 11.646 5.011 1.00 88.56 185 LYS A C 1
ATOM 1438 O O . LYS A 1 185 ? -8.252 12.532 4.161 1.00 88.56 185 LYS A O 1
ATOM 1443 N N . CYS A 1 186 ? -8.378 10.360 4.694 1.00 85.88 186 CYS A N 1
ATOM 1444 C CA . CYS A 1 186 ? -8.642 9.888 3.340 1.00 85.88 186 CYS A CA 1
ATOM 1445 C C . CYS A 1 186 ? -10.152 9.763 3.117 1.00 85.88 186 CYS A C 1
ATOM 1447 O O . CYS A 1 186 ? -10.870 9.266 3.982 1.00 85.88 186 CYS A O 1
ATOM 1449 N N . THR A 1 187 ? -10.623 10.143 1.933 1.00 77.19 187 THR A N 1
ATOM 1450 C CA . THR A 1 187 ? -12.007 9.917 1.496 1.00 77.19 187 THR A CA 1
ATOM 1451 C C . THR A 1 187 ? -12.061 8.724 0.544 1.00 77.19 187 THR A C 1
ATOM 1453 O O . THR A 1 187 ? -11.113 8.504 -0.216 1.00 77.19 187 THR A O 1
ATOM 1456 N N . ALA A 1 188 ? -13.130 7.929 0.643 1.00 71.50 188 ALA A N 1
ATOM 1457 C CA . ALA A 1 188 ? -13.394 6.800 -0.253 1.00 71.50 188 ALA A CA 1
ATOM 1458 C C . ALA A 1 188 ? -13.929 7.286 -1.607 1.00 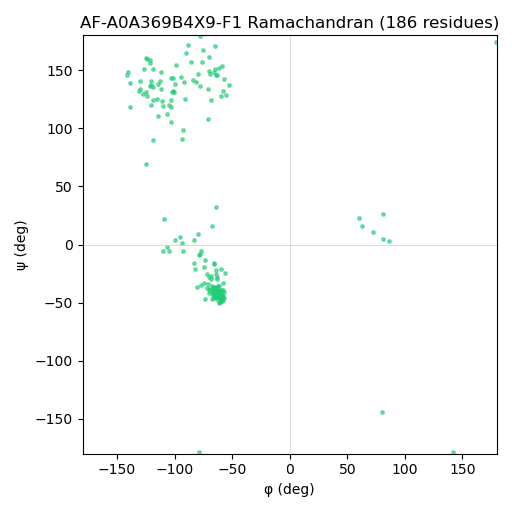71.50 188 ALA A C 1
ATOM 1460 O O . ALA A 1 188 ? -14.620 8.330 -1.607 1.00 71.50 188 ALA A O 1
#

Solvent-accessible surface area (backbone atoms only — not comparable to full-atom values): 10156 Å² total; per-residue (Å²): 139,86,72,70,56,70,59,54,54,52,53,52,52,52,52,54,53,51,53,53,50,52,51,50,52,52,50,51,51,48,52,52,50,50,52,57,45,53,74,66,65,76,63,97,47,66,50,35,39,32,40,43,33,30,42,86,79,58,29,35,41,38,36,23,20,18,63,42,99,87,65,49,80,26,42,36,66,71,66,46,77,46,65,66,88,74,58,38,40,61,50,15,44,52,52,52,52,36,50,54,51,18,61,87,44,59,62,35,56,67,69,60,35,24,55,73,72,72,36,95,39,53,46,67,63,37,59,62,30,28,44,34,43,38,37,41,28,77,92,71,13,33,38,40,31,35,25,36,72,45,97,72,27,49,74,45,80,31,84,90,46,82,58,46,75,44,65,69,84,57,53,39,43,58,48,16,46,54,50,55,66,47,52,76,75,38,60,94

Secondary structure (DSSP, 8-state):
----HHHHHHHHHHHHHHHHHHHHHHHHHHHHHHHHHHTTSS-TTEEEEEEEEE-TT--EEEEEEEE-TTS-EEEBS--EEEPSS--HHHHHHHHHHHHHTTTTPPB--HHHHHHHHT-SSHHHHTTT-EEEEEEEETTTEEEEEEEEE-TTS-EEE-TTS--EEE-TT--HHHHHHHHHHHHTT---